Protein AF-A0A7S1BBB4-F1 (afdb_monomer_lite)

Foldseek 3Di:
DVVVVLVCVLDPVVCQADPPDDCRPCVVVVVVVVVVVVVVVVVLVVVLVVLLCVVVVVDPDPVPDDDPDPPPPPDDDDDQDLVNVLCVVLCCQLPVQLVVLVVVQVVCCVVVNHDDCVVCVVVVLVSSLVSLDQDDSVVLVVCVVVVNSVVSNVVSVSSVVSNVVSVVSSVVVSVVVCVVSVND

Secondary structure (DSSP, 8-state):
-HHHHHHHHHSTTHHHH--SSS--TTHHHHHHHHHHHHHHHHHHHHHHHHHHHHHTT-S---TT---PPPP-----STT--HHHHHHHHHHIIIIIHHHHHHHHHHHHHHTTSS--TTT-HHHHHHHHHHHHSPPPTHHHHHHHHTT-HHHHHHHHHHHHHHHHHHHHHHHHHHHHHHHHHT--

pLDDT: mean 70.23, std 11.83, range [40.19, 92.31]

Organism: NCBI:txid216773

Structure (mmCIF, N/CA/C/O backbone):
data_AF-A0A7S1BBB4-F1
#
_entry.id   AF-A0A7S1BBB4-F1
#
loop_
_atom_site.group_PDB
_atom_site.id
_atom_site.type_symbol
_atom_site.label_atom_id
_atom_site.label_alt_id
_atom_site.label_comp_id
_atom_site.label_asym_id
_atom_site.label_entity_id
_atom_site.label_seq_id
_atom_site.pdbx_PDB_ins_code
_atom_site.Cartn_x
_atom_site.Cartn_y
_atom_site.Cartn_z
_atom_site.occupancy
_atom_site.B_iso_or_equiv
_atom_site.auth_seq_id
_atom_site.auth_comp_id
_atom_site.auth_asym_id
_atom_site.auth_atom_id
_atom_site.pdbx_PDB_model_num
ATOM 1 N N . GLY A 1 1 ? -2.771 -9.947 -3.205 1.00 45.75 1 GLY A N 1
ATOM 2 C CA . GLY A 1 1 ? -2.795 -9.120 -4.429 1.00 45.75 1 GLY A CA 1
ATOM 3 C C . GLY A 1 1 ? -1.490 -9.220 -5.194 1.00 45.75 1 GLY A C 1
ATOM 4 O O . GLY A 1 1 ? -1.462 -9.815 -6.258 1.00 45.75 1 GLY A O 1
ATOM 5 N N . THR A 1 2 ? -0.404 -8.698 -4.625 1.00 47.88 2 THR A N 1
ATOM 6 C CA . THR A 1 2 ? 0.922 -8.590 -5.254 1.00 47.88 2 THR A CA 1
ATOM 7 C C . THR A 1 2 ? 1.510 -9.907 -5.742 1.00 47.88 2 THR A C 1
ATOM 9 O O . THR A 1 2 ? 1.848 -10.026 -6.911 1.00 47.88 2 THR A O 1
ATOM 12 N N . ALA A 1 3 ? 1.584 -10.908 -4.858 1.00 52.12 3 ALA A N 1
ATOM 13 C CA . ALA A 1 3 ? 2.152 -12.216 -5.176 1.00 52.12 3 ALA A CA 1
ATOM 14 C C . ALA A 1 3 ? 1.344 -12.936 -6.264 1.00 52.12 3 ALA A C 1
ATOM 16 O O . ALA A 1 3 ? 1.920 -13.463 -7.204 1.00 52.12 3 ALA A O 1
ATOM 17 N N . ALA A 1 4 ? 0.010 -12.873 -6.197 1.00 60.38 4 ALA A N 1
ATOM 18 C CA . ALA A 1 4 ? -0.858 -13.421 -7.237 1.00 60.38 4 ALA A CA 1
ATOM 19 C C . ALA A 1 4 ? -0.656 -12.711 -8.588 1.00 60.38 4 ALA A C 1
ATOM 21 O O . ALA A 1 4 ? -0.564 -13.373 -9.613 1.00 60.38 4 ALA A O 1
ATOM 22 N N . GLY A 1 5 ? -0.514 -11.380 -8.592 1.00 62.88 5 GLY A N 1
ATOM 23 C CA . GLY A 1 5 ? -0.204 -10.620 -9.806 1.00 62.88 5 GLY A CA 1
ATOM 24 C C . GLY A 1 5 ? 1.154 -10.987 -10.409 1.00 62.88 5 GLY A C 1
ATOM 25 O O . GLY A 1 5 ? 1.249 -11.136 -11.621 1.00 62.88 5 GLY A O 1
ATOM 26 N N . LEU A 1 6 ? 2.168 -11.196 -9.562 1.00 65.81 6 LEU A N 1
ATOM 27 C CA . LEU A 1 6 ? 3.516 -11.627 -9.952 1.00 65.81 6 LEU A CA 1
ATOM 28 C C . LEU A 1 6 ? 3.534 -13.055 -10.514 1.00 65.81 6 LEU A C 1
ATOM 30 O O . LEU A 1 6 ? 4.201 -13.324 -11.506 1.00 65.81 6 LEU A O 1
ATOM 34 N N . VAL A 1 7 ? 2.764 -13.964 -9.916 1.00 71.06 7 VAL A N 1
ATOM 35 C CA . VAL A 1 7 ? 2.617 -15.343 -10.403 1.00 71.06 7 VAL A CA 1
ATOM 36 C C . VAL A 1 7 ? 1.881 -15.370 -11.744 1.00 71.06 7 VAL A C 1
ATOM 38 O O . VAL A 1 7 ? 2.302 -16.071 -12.660 1.00 71.06 7 VAL A O 1
ATOM 41 N N . VAL A 1 8 ? 0.819 -14.575 -11.904 1.00 70.31 8 VAL A N 1
ATOM 42 C CA . VAL A 1 8 ? 0.065 -14.484 -13.167 1.00 70.31 8 VAL A CA 1
ATOM 43 C C . VAL A 1 8 ? 0.888 -13.815 -14.273 1.00 70.31 8 VAL A C 1
ATOM 45 O O . VAL A 1 8 ? 0.783 -14.217 -15.429 1.00 70.31 8 VAL A O 1
ATOM 48 N N . SER A 1 9 ? 1.727 -12.827 -13.947 1.00 68.88 9 SER A N 1
ATOM 49 C CA . SER A 1 9 ? 2.582 -12.163 -14.938 1.00 68.88 9 SER A CA 1
ATOM 50 C C . SER A 1 9 ? 3.794 -13.000 -15.353 1.00 68.88 9 SER A C 1
ATOM 52 O O . SER A 1 9 ? 4.230 -12.882 -16.496 1.00 68.88 9 SER A O 1
ATOM 54 N N . ALA A 1 10 ? 4.315 -13.846 -14.459 1.00 75.56 10 ALA A N 1
ATOM 55 C CA . ALA A 1 10 ? 5.448 -14.735 -14.726 1.00 75.56 10 ALA A CA 1
ATOM 56 C C . ALA A 1 10 ? 5.058 -16.057 -15.416 1.00 75.56 10 ALA A C 1
ATOM 58 O O . ALA A 1 10 ? 5.932 -16.800 -15.857 1.00 75.56 10 ALA A O 1
ATOM 59 N N . THR A 1 11 ? 3.763 -16.370 -15.521 1.00 80.56 11 THR A N 1
ATOM 60 C CA . THR A 1 11 ? 3.260 -17.607 -16.139 1.00 80.56 11 THR A CA 1
ATOM 61 C C . THR A 1 11 ? 2.634 -17.344 -17.516 1.00 80.56 11 THR A C 1
ATOM 63 O O . THR A 1 11 ? 2.190 -16.228 -17.804 1.00 80.56 11 THR A O 1
ATOM 66 N N . PRO A 1 12 ? 2.521 -18.365 -18.393 1.00 79.19 12 PRO A N 1
ATOM 67 C CA . PRO A 1 12 ? 1.856 -18.231 -19.697 1.00 79.19 12 PRO A CA 1
ATOM 68 C C . PRO A 1 12 ? 0.374 -17.816 -19.603 1.00 79.19 12 PRO A C 1
ATOM 70 O O . PRO A 1 12 ? -0.212 -17.408 -20.607 1.00 79.19 12 PRO A O 1
ATOM 73 N N . LEU A 1 13 ? -0.210 -17.836 -18.396 1.00 76.12 13 LEU A N 1
ATOM 74 C CA . LEU A 1 13 ? -1.535 -17.298 -18.082 1.00 76.12 13 LEU A CA 1
ATOM 75 C C . LEU A 1 13 ? -1.674 -15.805 -18.410 1.00 76.12 13 LEU A C 1
ATOM 77 O O . LEU A 1 13 ? -2.792 -15.351 -18.643 1.00 76.12 13 LEU A O 1
ATOM 81 N N . ARG A 1 14 ? -0.571 -15.047 -18.516 1.00 77.19 14 ARG A N 1
ATOM 82 C CA . ARG A 1 14 ? -0.588 -13.644 -18.964 1.00 77.19 14 ARG A CA 1
ATOM 83 C C . ARG A 1 14 ? -1.400 -13.446 -20.250 1.00 77.19 14 ARG A C 1
ATOM 85 O O . ARG A 1 14 ? -2.148 -12.475 -20.329 1.00 77.19 14 ARG A O 1
ATOM 92 N N . LYS A 1 15 ? -1.318 -14.376 -21.213 1.00 74.06 15 LYS A N 1
ATOM 93 C CA . LYS A 1 15 ? -1.996 -14.273 -22.523 1.00 74.06 15 LYS A CA 1
ATOM 94 C C . LYS A 1 15 ? -3.527 -14.272 -22.430 1.00 74.06 15 LYS A C 1
ATOM 96 O O . LYS A 1 15 ? -4.191 -13.765 -23.327 1.00 74.06 15 LYS A O 1
ATOM 101 N N . LEU A 1 16 ? -4.091 -14.806 -21.345 1.00 75.69 16 LEU A N 1
ATOM 102 C CA . LEU A 1 16 ? -5.536 -14.789 -21.097 1.00 75.69 16 LEU A CA 1
ATOM 103 C C . LEU A 1 16 ? -6.043 -13.414 -20.635 1.00 75.69 16 LEU A C 1
ATOM 105 O O . LEU A 1 16 ? -7.207 -13.087 -20.860 1.00 75.69 16 LEU A O 1
ATOM 109 N N . PHE A 1 17 ? -5.178 -12.611 -20.007 1.00 70.38 17 PHE A N 1
ATOM 110 C CA . PHE A 1 17 ? -5.539 -11.332 -19.387 1.00 70.38 17 PHE A CA 1
ATOM 111 C C . PHE A 1 17 ? -4.990 -10.111 -20.132 1.00 70.38 17 PHE A C 1
ATOM 113 O O . PHE A 1 17 ? -5.585 -9.037 -20.070 1.00 70.38 17 PHE A O 1
ATOM 120 N N . VAL A 1 18 ? -3.862 -10.260 -20.828 1.00 68.50 18 VAL A N 1
ATOM 121 C CA . VAL A 1 18 ? -3.174 -9.200 -21.569 1.00 68.50 18 VAL A CA 1
ATOM 122 C C . VAL A 1 18 ? -2.767 -9.781 -22.919 1.00 68.50 18 VAL A C 1
ATOM 124 O O . VAL A 1 18 ? -1.935 -10.684 -22.975 1.00 68.50 18 VAL A O 1
ATOM 127 N N . SER A 1 19 ? -3.381 -9.292 -23.995 1.00 69.19 19 SER A N 1
ATOM 128 C CA . SER A 1 19 ? -3.074 -9.725 -25.360 1.00 69.19 19 SER A CA 1
ATOM 129 C C . SER A 1 19 ? -2.225 -8.664 -26.056 1.00 69.19 19 SER A C 1
ATOM 131 O O . SER A 1 19 ? -2.510 -7.475 -25.927 1.00 69.19 19 SER A O 1
ATOM 133 N N . ASP A 1 20 ? -1.203 -9.090 -26.799 1.00 71.06 20 ASP A N 1
ATOM 134 C CA . ASP A 1 20 ? -0.253 -8.196 -27.479 1.00 71.06 20 ASP A CA 1
ATOM 135 C C . ASP A 1 20 ? -0.798 -7.650 -28.824 1.00 71.06 20 ASP A C 1
ATOM 137 O O . ASP A 1 20 ? -0.078 -6.979 -29.556 1.00 71.06 20 ASP A O 1
ATOM 141 N N . GLY A 1 21 ? -2.074 -7.904 -29.161 1.00 70.81 21 GLY A N 1
ATOM 142 C CA . GLY A 1 21 ? -2.668 -7.424 -30.421 1.00 70.81 21 GLY A CA 1
ATOM 143 C C . GLY A 1 21 ? -4.167 -7.676 -30.648 1.00 70.81 21 GLY A C 1
ATOM 144 O O . GLY A 1 21 ? -4.633 -7.501 -31.768 1.00 70.81 21 GLY A O 1
ATOM 145 N N . GLY A 1 22 ? -4.940 -8.085 -29.633 1.00 76.38 22 GLY A N 1
ATOM 146 C CA . GLY A 1 22 ? -6.386 -8.338 -29.763 1.00 76.38 22 GLY A CA 1
ATOM 147 C C . GLY A 1 22 ? -7.153 -8.131 -28.454 1.00 76.38 22 GLY A C 1
ATOM 148 O O . GLY A 1 22 ? -6.548 -7.850 -27.423 1.00 76.38 22 GLY A O 1
ATOM 149 N N . THR A 1 23 ? -8.481 -8.277 -28.464 1.00 67.56 23 THR A N 1
ATOM 150 C CA . THR A 1 23 ? -9.308 -8.228 -27.246 1.00 67.56 23 THR A CA 1
ATOM 151 C C . THR A 1 23 ? -9.154 -9.537 -26.457 1.00 67.56 23 THR A C 1
ATOM 153 O O . THR A 1 23 ? -9.580 -10.590 -26.933 1.00 67.56 23 THR A O 1
ATOM 156 N N . PRO A 1 24 ? -8.523 -9.534 -25.264 1.00 79.44 24 PRO A N 1
ATOM 157 C CA . PRO A 1 24 ? -8.356 -10.759 -24.491 1.00 79.44 24 PRO A CA 1
ATOM 158 C C . PRO A 1 24 ? -9.722 -11.279 -24.009 1.00 79.44 24 PRO A C 1
ATOM 160 O O . PRO A 1 24 ? -10.558 -10.476 -23.582 1.00 79.44 24 PRO A O 1
ATOM 163 N N . PRO A 1 25 ? -9.952 -12.604 -24.006 1.00 78.25 25 PRO A N 1
ATOM 164 C CA . PRO A 1 25 ? -11.255 -13.193 -23.682 1.00 78.25 25 PRO A CA 1
ATOM 165 C C . PRO A 1 25 ? -11.700 -12.896 -22.242 1.00 78.25 25 PRO A C 1
ATOM 167 O O . PRO A 1 25 ? -12.888 -12.743 -2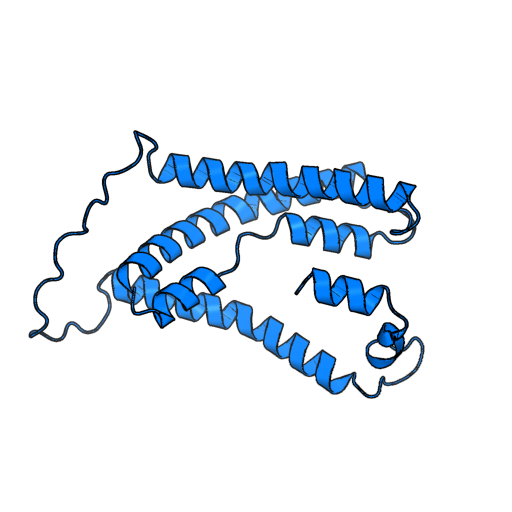1.981 1.00 78.25 25 PRO A O 1
ATOM 170 N N . LEU A 1 26 ? -10.752 -12.737 -21.309 1.00 78.25 26 LEU A N 1
ATOM 171 C CA . LEU A 1 26 ? -11.022 -12.338 -19.920 1.00 78.25 26 LEU A CA 1
ATOM 172 C C . LEU A 1 26 ? -10.773 -10.844 -19.660 1.00 78.25 26 LEU A C 1
ATOM 174 O O . LEU A 1 26 ? -10.791 -10.400 -18.509 1.00 78.25 26 LEU A O 1
ATOM 178 N N . GLY A 1 27 ? -10.575 -10.048 -20.714 1.00 73.00 27 GLY A N 1
ATOM 179 C CA . GLY A 1 27 ? -10.309 -8.615 -20.615 1.00 73.00 27 GLY A CA 1
ATOM 180 C C . GLY A 1 27 ? -11.398 -7.867 -19.858 1.00 73.00 27 GLY A C 1
ATOM 181 O O . GLY A 1 27 ? -11.088 -7.058 -18.991 1.00 73.00 27 GLY A O 1
ATOM 182 N N . VAL A 1 28 ? -12.668 -8.198 -20.111 1.00 79.06 28 VAL A N 1
ATOM 183 C CA . VAL A 1 28 ? -13.826 -7.587 -19.434 1.00 79.06 28 VAL A CA 1
ATOM 184 C C . VAL A 1 28 ? -13.809 -7.867 -17.931 1.00 79.06 28 VAL A C 1
ATOM 186 O O . VAL A 1 28 ? -14.072 -6.967 -17.132 1.00 79.06 28 VAL A O 1
ATOM 189 N N . LEU A 1 29 ? -13.441 -9.087 -17.529 1.00 71.56 29 LEU A N 1
ATOM 190 C CA . LEU A 1 29 ? -13.366 -9.473 -16.122 1.00 71.56 29 LEU A CA 1
ATOM 191 C C . LEU A 1 29 ? -12.230 -8.723 -15.417 1.00 71.56 29 LEU A C 1
ATOM 193 O O . LEU A 1 29 ? -12.438 -8.138 -14.358 1.00 71.56 29 LEU A O 1
ATOM 197 N N . ALA A 1 30 ? -11.053 -8.658 -16.047 1.00 67.81 30 ALA A N 1
ATOM 198 C CA . ALA A 1 30 ? -9.915 -7.895 -15.543 1.00 67.81 30 ALA A CA 1
ATOM 199 C C . ALA A 1 30 ? -10.231 -6.395 -15.444 1.00 67.81 30 ALA A C 1
ATOM 201 O O . ALA A 1 30 ? -9.886 -5.755 -14.451 1.00 67.81 30 ALA A O 1
ATOM 202 N N . HIS A 1 31 ? -10.924 -5.836 -16.439 1.00 69.62 31 HIS A N 1
ATOM 203 C CA . HIS A 1 31 ? -11.312 -4.428 -16.458 1.00 69.62 31 HIS A CA 1
ATOM 204 C C . HIS A 1 31 ? -12.345 -4.106 -15.374 1.00 69.62 31 HIS A C 1
ATOM 206 O O . HIS A 1 31 ? -12.230 -3.085 -14.697 1.00 69.62 31 HIS A O 1
ATOM 212 N N . SER A 1 32 ? -13.306 -5.005 -15.161 1.00 73.12 32 SER A N 1
ATOM 213 C CA . SER A 1 32 ? -14.312 -4.894 -14.102 1.00 73.12 32 SER A CA 1
ATOM 214 C C . SER A 1 32 ? -13.669 -4.993 -12.722 1.00 73.12 32 SER A C 1
ATOM 216 O O . SER A 1 32 ? -13.907 -4.133 -11.881 1.00 73.12 32 SER A O 1
ATOM 218 N N . LEU A 1 33 ? -12.767 -5.958 -12.510 1.00 67.00 33 LEU A N 1
ATOM 219 C CA . LEU A 1 33 ? -12.030 -6.112 -11.253 1.00 67.00 33 LEU A CA 1
ATOM 220 C C . LEU A 1 33 ? -11.144 -4.891 -10.961 1.00 67.00 33 LEU A C 1
ATOM 222 O O . LEU A 1 33 ? -11.031 -4.451 -9.819 1.00 67.00 33 LEU A O 1
ATOM 226 N N . ARG A 1 34 ? -10.538 -4.308 -12.001 1.00 69.56 34 ARG A N 1
ATOM 227 C CA . ARG A 1 34 ? -9.704 -3.105 -11.896 1.00 69.56 34 ARG A CA 1
ATOM 228 C C . ARG A 1 34 ? -10.532 -1.862 -11.584 1.00 69.56 34 ARG A C 1
ATOM 230 O O . ARG A 1 34 ? -10.112 -1.051 -10.763 1.00 69.56 34 ARG A O 1
ATOM 237 N N . ASN A 1 35 ? -11.702 -1.724 -12.202 1.00 66.88 35 ASN A N 1
ATOM 238 C CA . ASN A 1 35 ? -12.645 -0.649 -11.901 1.00 66.88 35 ASN A CA 1
ATOM 239 C C . ASN A 1 35 ? -13.209 -0.792 -10.481 1.00 66.88 35 ASN A C 1
ATOM 241 O O . ASN A 1 35 ? -13.250 0.191 -9.749 1.00 66.88 35 ASN A O 1
ATOM 245 N N . PHE A 1 36 ? -13.533 -2.013 -10.054 1.00 65.81 36 PHE A N 1
ATOM 246 C CA . PHE A 1 36 ? -13.978 -2.298 -8.693 1.00 65.81 36 PHE A CA 1
ATOM 247 C C . PHE A 1 36 ? -12.883 -1.994 -7.665 1.00 65.81 36 PHE A C 1
ATOM 249 O O . PHE A 1 36 ? -13.138 -1.321 -6.675 1.00 65.81 36 PHE A O 1
ATOM 256 N N . GLY A 1 37 ? -11.634 -2.388 -7.931 1.00 60.97 37 GLY A N 1
ATOM 257 C CA . GLY A 1 37 ? -10.490 -2.042 -7.082 1.00 60.97 37 GLY A CA 1
ATOM 258 C C . GLY A 1 37 ? -10.223 -0.533 -7.010 1.00 60.97 37 GLY A C 1
ATOM 259 O O . GLY A 1 37 ? -9.891 -0.017 -5.946 1.00 60.97 37 GLY A O 1
ATOM 260 N N . ARG A 1 38 ? -10.420 0.199 -8.117 1.00 69.31 38 ARG A N 1
ATOM 261 C CA . ARG A 1 38 ? -10.346 1.672 -8.139 1.00 69.31 38 ARG A CA 1
ATOM 262 C C . ARG A 1 38 ? -11.471 2.325 -7.340 1.00 69.31 38 ARG A C 1
ATOM 264 O O . ARG A 1 38 ? -11.217 3.336 -6.698 1.00 69.31 38 ARG A O 1
ATOM 271 N N . ALA A 1 39 ? -12.672 1.751 -7.363 1.00 56.72 39 ALA A N 1
ATOM 272 C CA . ALA A 1 39 ? -13.817 2.218 -6.586 1.00 56.72 39 ALA A CA 1
ATOM 273 C C . ALA A 1 39 ? -13.725 1.834 -5.098 1.00 56.72 39 ALA A C 1
ATOM 275 O O . ALA A 1 39 ? -14.221 2.566 -4.249 1.00 56.72 39 ALA A O 1
ATOM 276 N N . ALA A 1 40 ? -13.049 0.733 -4.765 1.00 58.84 40 ALA A N 1
ATOM 277 C CA . ALA A 1 40 ? -12.902 0.255 -3.393 1.00 58.84 40 ALA A CA 1
ATOM 278 C C . ALA A 1 40 ? -12.092 1.219 -2.511 1.00 58.84 40 ALA A C 1
ATOM 280 O O . ALA A 1 40 ? -12.439 1.407 -1.351 1.00 58.84 40 ALA A O 1
ATOM 281 N N . ASN A 1 41 ? -11.062 1.875 -3.055 1.00 62.78 41 ASN A N 1
ATOM 282 C CA . ASN A 1 41 ? -10.252 2.844 -2.307 1.00 62.78 41 ASN A CA 1
ATOM 283 C C . ASN A 1 41 ? -11.053 4.053 -1.771 1.00 62.78 41 ASN A C 1
ATOM 285 O O . ASN A 1 41 ? -10.983 4.312 -0.569 1.00 62.78 41 ASN A O 1
ATOM 289 N N . PRO A 1 42 ? -11.812 4.808 -2.593 1.00 63.03 42 PRO A N 1
ATOM 290 C CA . PRO A 1 42 ? -12.625 5.914 -2.089 1.00 63.03 42 PRO A CA 1
ATOM 291 C C . PRO A 1 42 ? -13.763 5.435 -1.178 1.00 63.03 42 PRO A C 1
ATOM 293 O O . PRO A 1 42 ? -14.075 6.120 -0.210 1.00 63.03 42 PRO A O 1
ATOM 296 N N . LEU A 1 43 ? -14.334 4.249 -1.423 1.00 56.09 43 LEU A N 1
ATOM 297 C CA . LEU A 1 43 ? -15.360 3.654 -0.557 1.00 56.09 43 LEU A CA 1
ATOM 298 C C . LEU A 1 43 ? -14.813 3.304 0.829 1.00 56.09 43 LEU A C 1
ATOM 300 O O . LEU A 1 43 ? -15.435 3.620 1.836 1.00 56.09 43 LEU A O 1
ATOM 304 N N . ALA A 1 44 ? -13.630 2.700 0.891 1.00 58.09 44 ALA A N 1
ATOM 305 C CA . ALA A 1 44 ? -12.992 2.353 2.151 1.00 58.09 44 ALA A CA 1
ATOM 306 C C . ALA A 1 44 ? -12.533 3.604 2.924 1.00 58.09 44 ALA A C 1
ATOM 308 O O . ALA A 1 44 ? -12.667 3.642 4.146 1.00 58.09 44 ALA A O 1
ATOM 309 N N . LEU A 1 45 ? -12.109 4.671 2.232 1.00 65.75 45 LEU A N 1
ATOM 310 C CA . LEU A 1 45 ? -11.898 5.990 2.845 1.00 65.75 45 LEU A CA 1
ATOM 311 C C . LEU A 1 45 ? -13.196 6.598 3.390 1.00 65.75 45 LEU A C 1
ATOM 313 O O . LEU A 1 45 ? -13.182 7.155 4.483 1.00 65.75 45 LEU A O 1
ATOM 317 N N . LEU A 1 46 ? -14.311 6.468 2.671 1.00 65.25 46 LEU A N 1
ATOM 318 C CA . LEU A 1 46 ? -15.632 6.912 3.126 1.00 65.25 46 LEU A CA 1
ATOM 319 C C . LEU A 1 46 ? -16.090 6.155 4.376 1.00 65.25 46 LEU A C 1
ATOM 321 O O . LEU A 1 46 ? -16.541 6.777 5.332 1.00 65.25 46 LEU A O 1
ATOM 325 N N . VAL A 1 47 ? -15.924 4.831 4.402 1.00 64.75 47 VAL A N 1
ATOM 326 C CA . VAL A 1 47 ? -16.241 3.992 5.570 1.00 64.75 47 VAL A CA 1
ATOM 327 C C . VAL A 1 47 ? -15.354 4.356 6.759 1.00 64.75 47 VAL A C 1
ATOM 329 O O . VAL A 1 47 ? -15.850 4.484 7.877 1.00 64.75 47 VAL A O 1
ATOM 332 N N . LEU A 1 48 ? -14.060 4.594 6.531 1.00 60.97 48 LEU A N 1
ATOM 333 C CA . LEU A 1 48 ? -13.139 5.068 7.566 1.00 60.97 48 LEU A CA 1
ATOM 334 C C . LEU A 1 48 ? -13.541 6.441 8.109 1.00 60.97 48 LEU A C 1
ATOM 336 O O . LEU A 1 48 ? -13.606 6.611 9.323 1.00 60.97 48 LEU A O 1
ATOM 340 N N . MET A 1 49 ? -13.855 7.398 7.233 1.00 63.97 49 MET A N 1
ATOM 341 C CA . MET A 1 49 ? -14.314 8.735 7.626 1.00 63.97 49 MET A CA 1
ATOM 342 C C . MET A 1 49 ? -15.645 8.682 8.377 1.00 63.97 49 MET A C 1
ATOM 344 O O . MET A 1 49 ? -15.796 9.354 9.392 1.00 63.97 49 MET A O 1
ATOM 348 N N . SER A 1 50 ? -16.582 7.838 7.941 1.00 60.94 50 SER A N 1
ATOM 349 C CA . SER A 1 50 ? -17.850 7.612 8.640 1.00 60.94 50 SER A CA 1
ATOM 350 C C . SER A 1 50 ? -17.638 6.990 10.020 1.00 60.94 50 SER A C 1
ATOM 352 O O . SER A 1 50 ? -18.304 7.380 10.974 1.00 60.94 50 SER A O 1
ATOM 354 N N . SER A 1 51 ? -16.707 6.041 10.144 1.00 56.38 51 SER A N 1
ATOM 355 C CA . SER A 1 51 ? -16.394 5.387 11.422 1.00 56.38 51 SER A CA 1
ATOM 356 C C . SER A 1 51 ? -15.715 6.357 12.395 1.00 56.38 51 SER A C 1
ATOM 358 O O . SER A 1 51 ? -16.038 6.373 13.578 1.00 56.38 51 SER A O 1
ATOM 360 N N . LEU A 1 52 ? -14.830 7.221 11.885 1.00 57.41 52 LEU A N 1
ATOM 361 C CA . LEU A 1 52 ? -14.212 8.310 12.646 1.00 57.41 52 LEU A CA 1
ATOM 362 C C . LEU A 1 52 ? -15.238 9.359 13.096 1.00 57.41 52 LEU A C 1
ATOM 364 O O . LEU A 1 52 ? -15.182 9.813 14.234 1.00 57.41 52 LEU A O 1
ATOM 368 N N . ALA A 1 53 ? -16.182 9.733 12.228 1.00 58.22 53 ALA A N 1
ATOM 369 C CA . ALA A 1 53 ? -17.238 10.689 12.559 1.00 58.22 53 ALA A CA 1
ATOM 370 C C . ALA A 1 53 ? -18.206 10.144 13.626 1.00 58.22 53 ALA A C 1
ATOM 372 O O . ALA A 1 53 ? -18.614 10.883 14.525 1.00 58.22 53 ALA A O 1
ATOM 373 N N . ALA A 1 54 ? -18.533 8.848 13.562 1.00 57.03 54 ALA A N 1
ATOM 374 C CA . ALA A 1 54 ? -19.357 8.179 14.565 1.00 57.03 54 ALA A CA 1
ATOM 375 C C . ALA A 1 54 ? -18.669 8.148 15.942 1.00 57.03 54 ALA A C 1
ATOM 377 O O . ALA A 1 54 ? -19.276 8.528 16.942 1.00 57.03 54 ALA A O 1
ATOM 378 N N . GLY A 1 55 ? -17.385 7.784 15.988 1.00 50.66 55 GLY A N 1
ATOM 379 C CA . GLY A 1 55 ? -16.608 7.733 17.229 1.00 50.66 55 GLY A CA 1
ATOM 380 C C . GLY A 1 55 ? -16.229 9.100 17.822 1.00 50.66 55 GLY A C 1
ATOM 381 O O . GLY A 1 55 ? -16.087 9.249 19.034 1.00 50.66 55 GLY A O 1
ATOM 382 N N . ALA A 1 56 ? -16.179 10.154 16.998 1.00 53.28 56 ALA A N 1
ATOM 383 C CA . ALA A 1 56 ? -16.047 11.544 17.452 1.00 53.28 56 ALA A CA 1
ATOM 384 C C . ALA A 1 56 ? -17.339 12.123 18.075 1.00 53.28 56 ALA A C 1
ATOM 386 O O . ALA A 1 56 ? -17.357 13.284 18.485 1.00 53.28 56 ALA A O 1
ATOM 387 N N . GLY A 1 57 ? -18.422 11.338 18.153 1.00 53.75 57 GLY A N 1
ATOM 388 C CA . GLY A 1 57 ? -19.673 11.737 18.798 1.00 53.75 57 GLY A CA 1
ATOM 389 C C . GLY A 1 57 ? -20.572 12.651 17.960 1.00 53.75 57 GLY A C 1
ATOM 390 O O . GLY A 1 57 ? -21.423 13.329 18.531 1.00 53.75 57 GLY A O 1
ATOM 391 N N . MET A 1 58 ? -20.407 12.682 16.630 1.00 51.91 58 MET A N 1
ATOM 392 C CA . MET A 1 58 ? -21.244 13.482 15.715 1.00 51.91 58 MET A CA 1
ATOM 393 C C . MET A 1 58 ? -22.497 12.744 15.197 1.00 51.91 58 MET A C 1
ATOM 395 O O . MET A 1 58 ? -23.233 13.292 14.379 1.00 51.91 58 MET A O 1
ATOM 399 N N . GLY A 1 59 ? -22.757 11.511 15.646 1.00 55.28 59 GLY A N 1
ATOM 400 C CA . GLY A 1 59 ? -23.978 10.769 15.308 1.00 55.28 59 GLY A CA 1
ATOM 401 C C . GLY A 1 59 ? -25.195 11.197 16.146 1.00 55.28 59 GLY A C 1
ATOM 402 O O . GLY A 1 59 ? -25.012 11.735 17.242 1.00 55.28 59 GLY A O 1
ATOM 403 N N . PRO A 1 60 ? -26.438 10.950 15.680 1.00 50.06 60 PRO A N 1
ATOM 404 C CA . PRO A 1 60 ? -27.640 11.162 16.482 1.00 50.06 60 PRO A CA 1
ATOM 405 C C . PRO A 1 60 ? -27.535 10.337 17.769 1.00 50.06 60 PRO A C 1
ATOM 407 O O . PRO A 1 60 ? -27.589 9.111 17.732 1.00 50.06 60 PRO A O 1
ATOM 410 N N . ARG A 1 61 ? -27.320 11.007 18.905 1.00 48.97 61 ARG A N 1
ATOM 411 C CA . ARG A 1 61 ? -27.326 10.358 20.216 1.00 48.97 61 ARG A CA 1
ATOM 412 C C . ARG A 1 61 ? -28.748 9.922 20.517 1.00 48.97 61 ARG A C 1
ATOM 414 O O . ARG A 1 61 ? -29.602 10.768 20.774 1.00 48.97 61 ARG A O 1
ATOM 421 N N . ASP A 1 62 ? -28.981 8.620 20.515 1.00 54.88 62 ASP A N 1
ATOM 422 C CA . ASP A 1 62 ? -30.174 8.063 21.130 1.00 54.88 62 ASP A CA 1
ATOM 423 C C . ASP A 1 62 ? -30.052 8.285 22.654 1.00 54.88 62 ASP A C 1
ATOM 425 O O . ASP A 1 62 ? -29.077 7.833 23.262 1.00 54.88 62 ASP A O 1
ATOM 429 N N . PRO A 1 63 ? -30.975 9.005 23.316 1.00 58.44 63 PRO A N 1
ATOM 430 C CA . PRO A 1 63 ? -30.823 9.411 24.718 1.00 58.44 63 PRO A CA 1
ATOM 431 C C . PRO A 1 63 ? -30.879 8.257 25.742 1.00 58.44 63 PRO A C 1
ATOM 433 O O . PRO A 1 63 ? -30.920 8.510 26.945 1.00 58.44 63 PRO A O 1
ATOM 436 N N . LYS A 1 64 ? -30.892 6.995 25.295 1.00 53.59 64 LYS A N 1
ATOM 437 C CA . LYS A 1 64 ? -30.987 5.792 26.138 1.00 53.59 64 LYS A CA 1
ATOM 438 C C . LYS A 1 64 ? -29.736 4.915 26.165 1.00 53.59 64 LYS A C 1
ATOM 440 O O . LYS A 1 64 ? -29.753 3.902 26.862 1.00 53.59 64 LYS A O 1
ATOM 445 N N . GLU A 1 65 ? -28.670 5.259 25.447 1.00 50.41 65 GLU A N 1
ATOM 446 C CA . GLU A 1 65 ? -27.471 4.418 25.446 1.00 50.41 65 GLU A CA 1
ATOM 447 C C . GLU A 1 65 ? -26.678 4.577 26.760 1.00 50.41 65 GLU A C 1
ATOM 449 O O . GLU A 1 65 ? -26.336 5.704 27.135 1.00 50.41 65 GLU A O 1
ATOM 454 N N . PRO A 1 66 ? -26.396 3.479 27.493 1.00 54.16 66 PRO A N 1
ATOM 455 C CA . PRO A 1 66 ? -25.556 3.522 28.680 1.00 54.16 66 PRO A CA 1
ATOM 456 C C . PRO A 1 66 ? -24.188 4.076 28.304 1.00 54.16 66 PRO A C 1
ATOM 458 O O . PRO A 1 66 ? -23.597 3.664 27.306 1.00 54.16 66 PRO A O 1
ATOM 461 N N . THR A 1 67 ? -23.693 5.003 29.117 1.00 56.22 67 THR A N 1
ATOM 462 C CA . THR A 1 67 ? -22.377 5.622 28.983 1.00 56.22 67 THR A CA 1
ATOM 463 C C . THR A 1 67 ? -21.330 4.552 28.651 1.00 56.22 67 THR A C 1
ATOM 465 O O . THR A 1 67 ? -21.214 3.585 29.414 1.00 56.22 67 THR A O 1
ATOM 468 N N . PRO A 1 68 ? -20.577 4.679 27.540 1.00 59.56 68 PRO A N 1
ATOM 469 C CA . PRO A 1 68 ? -19.537 3.715 27.235 1.00 59.56 68 PRO A CA 1
ATOM 470 C C . PRO A 1 68 ? -18.558 3.674 28.415 1.00 59.56 68 PRO A C 1
ATOM 472 O O . PRO A 1 68 ? -18.235 4.733 28.969 1.00 59.56 68 PRO A O 1
ATOM 475 N N . PRO A 1 69 ? -18.105 2.481 28.840 1.00 55.56 69 PRO A N 1
ATOM 476 C CA . PRO A 1 69 ? -17.084 2.390 29.868 1.00 55.56 69 PRO A CA 1
ATOM 477 C C . PRO A 1 69 ? -15.860 3.206 29.426 1.00 55.56 69 PRO A C 1
ATOM 479 O O . PRO A 1 69 ? -15.568 3.258 28.226 1.00 55.56 69 PRO A O 1
ATOM 482 N N . PRO A 1 70 ? -15.152 3.858 30.368 1.00 52.50 70 PRO A N 1
ATOM 483 C CA . PRO A 1 70 ? -13.955 4.618 30.041 1.00 52.50 70 PRO A CA 1
ATOM 484 C C . PRO A 1 70 ? -12.990 3.732 29.241 1.00 52.50 70 PRO A C 1
ATOM 486 O O . PRO A 1 70 ? -12.960 2.516 29.480 1.00 52.50 70 PRO A O 1
ATOM 489 N N . PRO A 1 71 ? -12.225 4.309 28.294 1.00 51.81 71 PRO A N 1
ATOM 490 C CA . PRO A 1 71 ? -11.276 3.555 27.489 1.00 51.81 71 PRO A CA 1
ATOM 491 C C . PRO A 1 71 ? -10.426 2.702 28.423 1.00 51.81 71 PRO A C 1
ATOM 493 O O . PRO A 1 71 ? -9.758 3.234 29.310 1.00 51.81 71 PRO A O 1
ATOM 496 N N . ARG A 1 72 ? -10.506 1.374 28.280 1.00 47.97 72 ARG A N 1
ATOM 497 C CA . ARG A 1 72 ? -9.600 0.481 28.995 1.00 47.97 72 ARG A CA 1
ATOM 498 C C . ARG A 1 72 ? -8.213 0.763 28.448 1.00 47.97 72 ARG A C 1
ATOM 500 O O . ARG A 1 72 ? -7.858 0.329 27.355 1.00 47.97 72 ARG A O 1
ATOM 507 N N . GLU A 1 73 ? -7.481 1.556 29.213 1.00 42.59 73 GLU A N 1
ATOM 508 C CA . GLU A 1 73 ? -6.049 1.750 29.123 1.00 42.59 73 GLU A CA 1
ATOM 509 C C . GLU A 1 73 ? -5.416 0.364 29.293 1.00 42.59 73 GLU A C 1
ATOM 511 O O . GLU A 1 73 ? -5.195 -0.121 30.400 1.00 42.59 73 GLU A O 1
ATOM 516 N N . ASN A 1 74 ? -5.255 -0.350 28.177 1.00 43.16 74 ASN A N 1
ATOM 517 C CA . ASN A 1 74 ? -4.556 -1.625 28.145 1.00 43.16 74 ASN A CA 1
ATOM 518 C C . ASN A 1 74 ? -3.069 -1.327 28.336 1.00 43.16 74 ASN A C 1
ATOM 520 O O . ASN A 1 74 ? -2.297 -1.149 27.391 1.00 43.16 74 ASN A O 1
ATOM 524 N N . THR A 1 75 ? -2.709 -1.222 29.606 1.00 46.78 75 THR A N 1
ATOM 525 C CA . THR A 1 75 ? -1.359 -1.235 30.135 1.00 46.78 75 THR A CA 1
ATOM 526 C C . THR A 1 75 ? -0.794 -2.631 29.931 1.00 46.78 75 THR A C 1
ATOM 528 O O . THR A 1 75 ? -1.103 -3.522 30.704 1.00 46.78 75 THR A O 1
ATOM 531 N N . GLU A 1 76 ? 0.016 -2.827 28.892 1.00 41.84 76 GLU 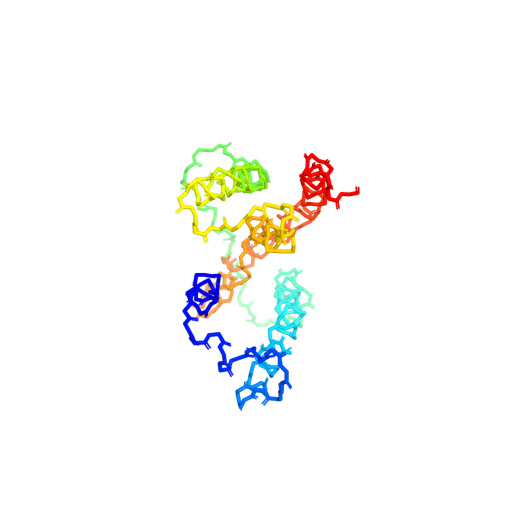A N 1
ATOM 532 C CA . GLU A 1 76 ? 1.088 -3.830 28.886 1.00 41.84 76 GLU A CA 1
ATOM 533 C C . GLU A 1 76 ? 2.071 -3.515 27.744 1.00 41.84 76 GLU A C 1
ATOM 535 O O . GLU A 1 76 ? 1.763 -3.622 26.555 1.00 41.84 76 GLU A O 1
ATOM 540 N N . GLY A 1 77 ? 3.255 -3.024 28.125 1.00 40.19 77 GLY A N 1
ATOM 541 C CA . GLY A 1 77 ? 4.365 -2.669 27.237 1.00 40.19 77 GLY A CA 1
ATOM 542 C C . GLY A 1 77 ? 4.840 -1.225 27.419 1.00 40.19 77 GLY A C 1
ATOM 543 O O . GLY A 1 77 ? 4.359 -0.318 26.738 1.00 40.19 77 GLY A O 1
ATOM 544 N N . GLU A 1 78 ? 5.790 -1.037 28.336 1.00 42.47 78 GLU A N 1
ATOM 545 C CA . GLU A 1 78 ? 6.578 0.171 28.621 1.00 42.47 78 GLU A CA 1
ATOM 546 C C . GLU A 1 78 ? 6.582 1.282 27.542 1.00 42.47 78 GLU A C 1
ATOM 548 O O . GLU A 1 78 ? 7.064 1.129 26.418 1.00 42.47 78 GLU A O 1
ATOM 553 N N . GLY A 1 79 ? 6.104 2.466 27.937 1.00 45.84 79 GLY A N 1
ATOM 554 C CA . GLY A 1 79 ? 6.798 3.746 27.732 1.00 45.84 79 GLY A CA 1
ATOM 555 C C . GLY A 1 79 ? 6.886 4.369 26.333 1.00 45.84 79 GLY A C 1
ATOM 556 O O . GLY A 1 79 ? 7.415 5.475 26.204 1.00 45.84 79 GLY A O 1
ATOM 557 N N . ALA A 1 80 ? 6.394 3.742 25.266 1.00 53.97 80 ALA A N 1
ATOM 558 C CA . ALA A 1 80 ? 6.364 4.396 23.956 1.00 53.97 80 ALA A CA 1
ATOM 559 C C . ALA A 1 80 ? 5.032 5.126 23.751 1.00 53.97 80 ALA A C 1
ATOM 561 O O . ALA A 1 80 ? 4.005 4.479 23.548 1.00 53.97 80 ALA A O 1
ATOM 562 N N . SER A 1 81 ? 5.068 6.466 23.760 1.00 76.31 81 SER A N 1
ATOM 563 C CA . SER A 1 81 ? 3.911 7.301 23.420 1.00 76.31 81 SER A CA 1
ATOM 564 C C . SER A 1 81 ? 3.270 6.821 22.105 1.00 76.31 81 SER A C 1
ATOM 566 O O . SER A 1 81 ? 3.988 6.377 21.199 1.00 76.31 81 SER A O 1
ATOM 568 N N . PRO A 1 82 ? 1.936 6.895 21.959 1.00 69.44 82 PRO A N 1
ATOM 569 C CA . PRO A 1 82 ? 1.240 6.434 20.751 1.00 69.44 82 PRO A CA 1
ATOM 570 C C . PRO A 1 82 ? 1.819 7.073 19.478 1.00 69.44 82 PRO A C 1
ATOM 572 O O . PRO A 1 82 ? 1.970 6.407 18.454 1.00 69.44 82 PRO A O 1
ATOM 575 N N . LEU A 1 83 ? 2.277 8.324 19.584 1.00 69.38 83 LEU A N 1
ATOM 576 C CA . LEU A 1 83 ? 3.016 9.038 18.543 1.00 69.38 83 LEU A CA 1
ATOM 577 C C . LEU A 1 83 ? 4.375 8.406 18.208 1.00 69.38 83 LEU A C 1
ATOM 579 O O . LEU A 1 83 ? 4.727 8.307 17.037 1.00 69.38 83 LEU A O 1
ATOM 583 N N . ARG A 1 84 ? 5.143 7.948 19.204 1.00 75.06 84 ARG A N 1
ATOM 584 C CA . ARG A 1 84 ? 6.432 7.273 18.988 1.00 75.06 84 ARG A CA 1
ATOM 585 C C . ARG A 1 84 ? 6.246 5.912 18.327 1.00 75.06 84 ARG A C 1
ATOM 587 O O . ARG A 1 84 ? 7.025 5.567 17.444 1.00 75.06 84 ARG A O 1
ATOM 594 N N . ARG A 1 85 ? 5.208 5.158 18.707 1.00 75.06 85 ARG A N 1
ATOM 595 C CA . ARG A 1 85 ? 4.848 3.895 18.037 1.00 75.06 85 ARG A CA 1
ATOM 596 C C . ARG A 1 85 ? 4.448 4.152 16.583 1.00 75.06 85 ARG A C 1
ATOM 598 O O . ARG A 1 85 ? 4.973 3.497 15.688 1.00 75.06 85 ARG A O 1
ATOM 605 N N . LEU A 1 86 ? 3.606 5.158 16.342 1.00 71.19 86 LEU A N 1
ATOM 606 C CA . LEU A 1 86 ? 3.201 5.585 15.001 1.00 71.19 86 LEU A CA 1
ATOM 607 C C . LEU A 1 86 ? 4.393 6.016 14.144 1.00 71.19 86 LEU A C 1
ATOM 609 O O . LEU A 1 86 ? 4.530 5.550 13.014 1.00 71.19 86 LEU A O 1
ATOM 613 N N . ALA A 1 87 ? 5.271 6.859 14.685 1.00 72.94 87 ALA A N 1
ATOM 614 C CA . ALA A 1 87 ? 6.469 7.326 14.002 1.00 72.94 87 ALA A CA 1
ATOM 615 C C . ALA A 1 87 ? 7.436 6.173 13.713 1.00 72.94 87 ALA A C 1
ATOM 617 O O . ALA A 1 87 ? 7.945 6.077 12.604 1.00 72.94 87 ALA A O 1
ATOM 618 N N . CYS A 1 88 ? 7.642 5.262 14.667 1.00 77.88 88 CYS A N 1
ATOM 619 C CA . CYS A 1 88 ? 8.517 4.104 14.497 1.00 77.88 88 CYS A CA 1
ATOM 620 C C . CYS A 1 88 ? 7.991 3.153 13.416 1.00 77.88 88 CYS A C 1
ATOM 622 O O . CYS A 1 88 ? 8.725 2.815 12.493 1.00 77.88 88 CYS A O 1
ATOM 624 N N . VAL A 1 89 ? 6.709 2.779 13.468 1.00 75.31 89 VAL A N 1
ATOM 625 C CA . VAL A 1 89 ? 6.091 1.904 12.457 1.00 75.31 89 VAL A CA 1
ATOM 626 C C . VAL A 1 89 ? 6.084 2.581 11.087 1.00 75.31 89 VAL A C 1
ATOM 628 O O . VAL A 1 89 ? 6.437 1.952 10.089 1.00 75.31 89 VAL A O 1
ATOM 631 N N . SER A 1 90 ? 5.747 3.872 11.032 1.00 70.56 90 SER A N 1
ATOM 632 C CA . SER A 1 90 ? 5.727 4.632 9.779 1.00 70.56 90 SER A CA 1
ATOM 633 C C . SER A 1 90 ? 7.132 4.796 9.199 1.00 70.56 90 SER A C 1
ATOM 635 O O . SER A 1 90 ? 7.301 4.616 7.998 1.00 70.56 90 SER A O 1
ATOM 637 N N . ALA A 1 91 ? 8.153 5.058 10.017 1.00 74.50 91 ALA A N 1
ATOM 638 C CA . ALA A 1 91 ? 9.543 5.178 9.575 1.00 74.50 91 ALA A CA 1
ATOM 639 C C . ALA A 1 91 ? 10.130 3.826 9.154 1.00 74.50 91 ALA A C 1
ATOM 641 O O . ALA A 1 91 ? 10.695 3.711 8.068 1.00 74.50 91 ALA A O 1
ATOM 642 N N . ALA A 1 92 ? 9.942 2.778 9.961 1.00 77.44 92 ALA A N 1
ATOM 643 C CA . ALA A 1 92 ? 10.368 1.426 9.618 1.00 77.44 92 ALA A CA 1
ATOM 644 C C . ALA A 1 92 ? 9.745 0.985 8.290 1.00 77.44 92 ALA A C 1
ATOM 646 O O . ALA A 1 92 ? 10.417 0.413 7.439 1.00 77.44 92 ALA A O 1
ATOM 647 N N . ARG A 1 93 ? 8.476 1.315 8.051 1.00 73.62 93 ARG A N 1
ATOM 648 C CA . ARG A 1 93 ? 7.803 0.935 6.812 1.00 73.62 93 ARG A CA 1
ATOM 649 C C . ARG A 1 93 ? 8.171 1.824 5.627 1.00 73.62 93 ARG A C 1
ATOM 651 O O . ARG A 1 93 ? 8.396 1.295 4.548 1.00 73.62 93 ARG A O 1
ATOM 658 N N . SER A 1 94 ? 8.286 3.134 5.819 1.00 73.38 94 SER A N 1
ATOM 659 C CA . SER A 1 94 ? 8.605 4.071 4.730 1.00 73.38 94 SER A CA 1
ATOM 660 C C . SER A 1 94 ? 10.075 3.999 4.310 1.00 73.38 94 SER A C 1
ATOM 662 O O . SER A 1 94 ? 10.392 4.320 3.172 1.00 73.38 94 SER A O 1
ATOM 664 N N . CYS A 1 95 ? 10.966 3.534 5.193 1.00 79.25 95 CYS A N 1
ATOM 665 C CA . CYS A 1 95 ? 12.393 3.409 4.901 1.00 79.25 95 CYS A CA 1
ATOM 666 C C . CYS A 1 95 ? 12.825 1.950 4.714 1.00 79.25 95 CYS A C 1
ATOM 668 O O . CYS A 1 95 ? 13.392 1.611 3.678 1.00 79.25 95 CYS A O 1
ATOM 670 N N . ALA A 1 96 ? 12.555 1.060 5.675 1.00 81.81 96 ALA A N 1
ATOM 671 C CA . ALA A 1 96 ? 13.088 -0.302 5.612 1.00 81.81 96 ALA A CA 1
ATOM 672 C C . ALA A 1 96 ? 12.407 -1.135 4.519 1.00 81.81 96 ALA A C 1
ATOM 674 O O . ALA A 1 96 ? 13.099 -1.828 3.783 1.00 81.81 96 ALA A O 1
ATOM 675 N N . SER A 1 97 ? 11.082 -1.035 4.353 1.00 82.81 97 SER A N 1
ATOM 676 C CA . SER A 1 97 ? 10.355 -1.791 3.315 1.00 82.81 97 SER A CA 1
ATOM 677 C C . SER A 1 97 ? 10.853 -1.502 1.887 1.00 82.81 97 SER A C 1
ATOM 679 O O . SER A 1 97 ? 11.217 -2.457 1.194 1.00 82.81 97 SER A O 1
ATOM 681 N N . PRO A 1 98 ? 10.957 -0.236 1.426 1.00 80.81 98 PRO A N 1
ATOM 682 C CA . PRO A 1 98 ? 11.493 0.040 0.096 1.00 80.81 98 PRO A CA 1
ATOM 683 C C . PRO A 1 98 ? 12.976 -0.303 -0.038 1.00 80.81 98 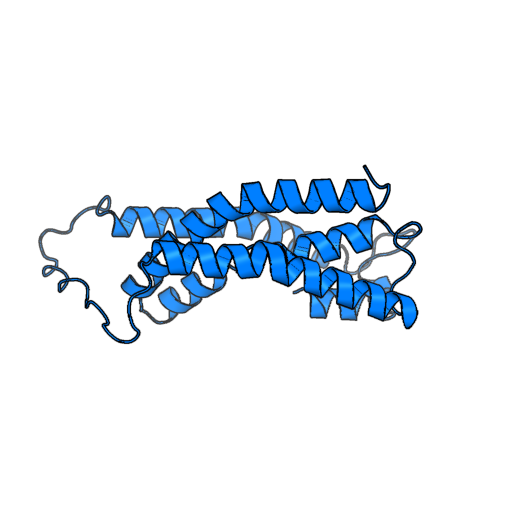PRO A C 1
ATOM 685 O O . PRO A 1 98 ? 13.379 -0.790 -1.091 1.00 80.81 98 PRO A O 1
ATOM 688 N N . LEU A 1 99 ? 13.790 -0.140 1.011 1.00 83.81 99 LEU A N 1
ATOM 689 C CA . LEU A 1 99 ? 15.194 -0.572 0.975 1.00 83.81 99 LEU A CA 1
ATOM 690 C C . LEU A 1 99 ? 15.324 -2.092 0.811 1.00 83.81 99 LEU A C 1
ATOM 692 O O . LEU A 1 99 ? 16.101 -2.557 -0.025 1.00 83.81 99 LEU A O 1
ATOM 696 N N . ILE A 1 100 ? 14.529 -2.862 1.557 1.00 87.81 100 ILE A N 1
ATOM 697 C CA . ILE A 1 100 ? 14.459 -4.320 1.425 1.00 87.81 100 ILE A CA 1
ATOM 698 C C . ILE A 1 100 ? 13.992 -4.687 0.015 1.00 87.81 100 ILE A C 1
ATOM 700 O O . ILE A 1 100 ? 14.619 -5.528 -0.626 1.00 87.81 100 ILE A O 1
ATOM 704 N N . MET A 1 101 ? 12.954 -4.026 -0.510 1.00 88.88 101 MET A N 1
ATOM 705 C CA . MET A 1 101 ? 12.461 -4.274 -1.867 1.00 88.88 101 MET A CA 1
ATOM 706 C C . MET A 1 101 ? 13.528 -3.988 -2.929 1.00 88.88 101 MET A C 1
ATOM 708 O O . MET A 1 101 ? 13.711 -4.803 -3.825 1.00 88.88 101 MET A O 1
ATOM 712 N N . ILE A 1 102 ? 14.281 -2.888 -2.824 1.00 88.00 102 ILE A N 1
ATOM 713 C CA . ILE A 1 102 ? 15.408 -2.603 -3.728 1.00 88.00 102 ILE A CA 1
ATOM 714 C C . ILE A 1 102 ? 16.432 -3.744 -3.676 1.00 88.00 102 ILE A C 1
ATOM 716 O O . ILE A 1 102 ? 16.898 -4.200 -4.723 1.00 88.00 102 ILE A O 1
ATOM 720 N N . GLY A 1 103 ? 16.765 -4.225 -2.475 1.00 90.94 103 GLY A N 1
ATOM 721 C CA . GLY A 1 103 ? 17.662 -5.365 -2.284 1.00 90.94 103 GLY A CA 1
ATOM 722 C C . GLY A 1 103 ? 17.148 -6.633 -2.970 1.00 90.94 103 GLY A C 1
ATOM 723 O O . GLY A 1 103 ? 17.883 -7.262 -3.731 1.00 90.94 103 GLY A O 1
ATOM 724 N N . VAL A 1 104 ? 15.870 -6.964 -2.767 1.00 90.81 104 VAL A N 1
ATOM 725 C CA . VAL A 1 104 ? 15.204 -8.118 -3.388 1.00 90.81 104 VAL A CA 1
ATOM 726 C C . VAL A 1 104 ? 15.165 -7.985 -4.910 1.00 90.81 104 VAL A C 1
ATOM 728 O O . VAL A 1 104 ? 15.512 -8.934 -5.604 1.00 90.81 104 VAL A O 1
ATOM 731 N N . LEU A 1 105 ? 14.814 -6.815 -5.450 1.00 87.31 105 LEU A N 1
ATOM 732 C CA . LEU A 1 105 ? 14.780 -6.581 -6.896 1.00 87.31 105 LEU A CA 1
ATOM 733 C C . LEU A 1 105 ? 16.163 -6.727 -7.527 1.00 87.31 105 LEU A C 1
ATOM 735 O O . LEU A 1 105 ? 16.289 -7.348 -8.578 1.00 87.31 105 LEU A O 1
ATOM 739 N N . ARG A 1 106 ? 17.220 -6.234 -6.868 1.00 89.25 106 ARG A N 1
ATOM 740 C CA . ARG A 1 106 ? 18.596 -6.443 -7.342 1.00 89.25 106 ARG A CA 1
ATOM 741 C C . ARG A 1 106 ? 19.032 -7.901 -7.264 1.00 89.25 106 ARG A C 1
ATOM 743 O O . ARG A 1 106 ? 19.764 -8.355 -8.140 1.00 89.25 106 ARG A O 1
ATOM 750 N N . LEU A 1 107 ? 18.600 -8.640 -6.244 1.00 90.81 107 LEU A N 1
ATOM 751 C CA . LEU A 1 107 ? 18.868 -10.074 -6.154 1.00 90.81 107 LEU A CA 1
ATOM 752 C C . LEU A 1 107 ? 18.151 -10.838 -7.275 1.00 90.81 107 LEU A C 1
ATOM 754 O O . LEU A 1 107 ? 18.778 -11.625 -7.977 1.00 90.81 107 LEU A O 1
ATOM 758 N N . LEU A 1 108 ? 16.868 -10.551 -7.500 1.00 89.25 108 LEU A N 1
ATOM 759 C CA . LEU A 1 108 ? 16.076 -11.146 -8.578 1.00 89.25 108 LEU A CA 1
ATOM 760 C C . LEU A 1 108 ? 16.607 -10.778 -9.967 1.00 89.25 108 LEU A C 1
ATOM 762 O O . LEU A 1 108 ? 16.561 -11.611 -10.869 1.00 89.25 108 LEU A O 1
ATOM 766 N N . GLN A 1 109 ? 17.166 -9.576 -10.128 1.00 91.44 109 GLN A N 1
ATOM 767 C CA . GLN A 1 109 ? 17.867 -9.175 -11.345 1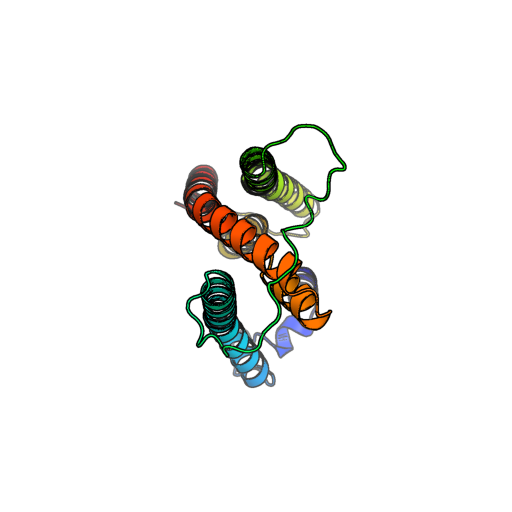.00 91.44 109 GLN A CA 1
ATOM 768 C C . GLN A 1 109 ? 19.102 -10.047 -11.591 1.00 91.44 109 GLN A C 1
ATOM 770 O O . GLN A 1 109 ? 19.298 -10.528 -12.703 1.00 91.44 109 GLN A O 1
ATOM 775 N N . LYS A 1 110 ? 19.922 -10.297 -10.559 1.00 90.44 110 LYS A N 1
ATOM 776 C CA . LYS A 1 110 ? 21.092 -11.189 -10.678 1.00 90.44 110 LYS A CA 1
ATOM 777 C C . LYS A 1 110 ? 20.704 -12.626 -11.028 1.00 90.44 110 LYS A C 1
ATOM 779 O O . LYS A 1 110 ? 21.469 -13.308 -11.696 1.00 90.44 110 LYS A O 1
ATOM 784 N N . LEU A 1 111 ? 19.528 -13.067 -10.588 1.00 92.31 111 LEU A N 1
ATOM 785 C CA . LEU A 1 111 ? 18.972 -14.384 -10.902 1.00 92.31 111 LEU A CA 1
ATOM 786 C C . LEU A 1 111 ? 18.272 -14.438 -12.273 1.00 92.31 111 LEU A C 1
ATOM 788 O O . LEU A 1 111 ? 17.787 -15.497 -12.656 1.00 92.31 111 LEU A O 1
ATOM 792 N N . GLY A 1 112 ? 18.180 -13.319 -13.001 1.00 88.62 112 GLY A N 1
ATOM 793 C CA . GLY A 1 112 ? 17.492 -13.237 -14.295 1.00 88.62 112 GLY A CA 1
ATOM 794 C C . GLY A 1 112 ? 15.961 -13.301 -14.215 1.00 88.62 112 GLY A C 1
ATOM 795 O O . GLY A 1 112 ? 15.301 -13.389 -15.245 1.00 88.62 112 GLY A O 1
ATOM 796 N N . ALA A 1 113 ? 15.378 -13.245 -13.013 1.00 85.69 113 ALA A N 1
ATOM 797 C CA . ALA A 1 113 ? 13.929 -13.319 -12.806 1.00 85.69 113 ALA A CA 1
ATOM 798 C C . ALA A 1 113 ? 13.213 -11.978 -13.058 1.00 85.69 113 ALA A C 1
ATOM 800 O O . ALA A 1 113 ? 12.011 -11.947 -13.317 1.00 85.69 113 ALA A O 1
ATOM 801 N N . VAL A 1 114 ? 13.941 -10.863 -12.959 1.00 86.62 114 VAL A N 1
ATOM 802 C CA . VAL A 1 114 ? 13.443 -9.510 -13.241 1.00 86.62 114 VAL A CA 1
ATOM 803 C C . VAL A 1 114 ? 14.422 -8.835 -14.198 1.00 86.62 114 VAL A C 1
ATOM 805 O O . VAL A 1 114 ? 15.627 -8.847 -13.951 1.00 86.62 114 VAL A O 1
ATOM 808 N N . GLY A 1 115 ? 13.917 -8.258 -15.291 1.00 84.88 115 GLY A N 1
ATOM 809 C CA . GLY A 1 115 ? 14.759 -7.587 -16.285 1.00 84.88 115 GLY A CA 1
ATOM 810 C C . GLY A 1 115 ? 15.401 -6.296 -15.768 1.00 84.88 115 GLY A C 1
ATOM 811 O O . GLY A 1 115 ? 15.117 -5.822 -14.661 1.00 84.88 115 GLY A O 1
ATOM 812 N N . ASN A 1 116 ? 16.297 -5.724 -16.570 1.00 87.75 116 ASN A N 1
ATOM 813 C CA . ASN A 1 116 ? 17.095 -4.571 -16.161 1.00 87.75 116 ASN A CA 1
ATOM 814 C C . ASN A 1 116 ? 16.182 -3.342 -15.933 1.00 87.75 116 ASN A C 1
ATOM 816 O O . ASN A 1 116 ? 15.270 -3.114 -16.732 1.00 87.75 116 ASN A O 1
ATOM 820 N N . PRO A 1 117 ? 16.398 -2.509 -14.896 1.00 83.00 117 PRO A N 1
ATOM 821 C CA . PRO A 1 117 ? 15.593 -1.305 -14.654 1.00 83.00 117 PRO A CA 1
ATOM 822 C C . PRO A 1 117 ? 15.504 -0.346 -15.848 1.00 83.00 117 PRO A C 1
ATOM 824 O O . PRO A 1 117 ? 14.513 0.366 -15.973 1.00 83.00 117 PRO A O 1
ATOM 827 N N . ARG A 1 118 ? 16.501 -0.344 -16.742 1.00 82.88 118 ARG A N 1
ATOM 828 C CA . ARG A 1 118 ? 16.471 0.446 -17.985 1.00 82.88 118 ARG A CA 1
ATOM 829 C C . ARG A 1 118 ? 15.553 -0.134 -19.063 1.00 82.88 118 ARG A C 1
ATOM 831 O O . ARG A 1 118 ? 15.018 0.619 -19.862 1.00 82.88 118 ARG A O 1
ATOM 838 N N . GLU A 1 119 ? 15.373 -1.449 -19.083 1.00 83.56 119 GLU A N 1
ATOM 839 C CA . GLU A 1 119 ? 14.540 -2.147 -20.072 1.00 83.56 119 GLU A CA 1
ATOM 840 C C . GLU A 1 119 ? 13.067 -2.154 -19.647 1.00 83.56 119 GLU A C 1
ATOM 842 O O . GLU A 1 119 ? 12.168 -2.004 -20.473 1.00 83.56 119 GLU A O 1
ATOM 847 N N . HIS A 1 120 ? 12.809 -2.281 -18.340 1.00 82.69 120 HIS A N 1
ATOM 848 C CA . HIS A 1 120 ? 11.457 -2.344 -17.777 1.00 82.69 120 HIS A CA 1
ATOM 849 C C . HIS A 1 120 ? 11.249 -1.352 -16.617 1.00 82.69 120 HIS A C 1
ATOM 851 O O . HIS A 1 120 ? 10.914 -1.759 -15.497 1.00 82.69 120 HIS A O 1
ATOM 857 N N . PRO A 1 121 ? 11.386 -0.034 -16.864 1.00 80.56 121 PRO A N 1
ATOM 858 C CA . PRO A 1 121 ? 11.318 0.984 -15.814 1.00 80.56 121 PRO A CA 1
ATOM 859 C C . PRO A 1 121 ? 9.956 1.029 -15.117 1.00 80.56 121 PRO A C 1
ATOM 861 O O . PRO A 1 121 ? 9.883 1.197 -13.901 1.00 80.56 121 PRO A O 1
ATOM 864 N N . ALA A 1 122 ? 8.870 0.790 -15.858 1.00 78.12 122 ALA A N 1
ATOM 865 C CA . ALA A 1 122 ? 7.521 0.755 -15.301 1.00 78.12 122 ALA A CA 1
ATOM 866 C C . ALA A 1 122 ? 7.324 -0.399 -14.300 1.00 78.12 122 ALA A C 1
ATOM 868 O O . ALA A 1 122 ? 6.675 -0.218 -13.271 1.00 78.12 122 ALA A O 1
ATOM 869 N N . GLN A 1 123 ? 7.905 -1.575 -14.563 1.00 81.81 123 GLN A N 1
ATOM 870 C CA . GLN A 1 123 ? 7.817 -2.720 -13.652 1.00 81.81 123 GLN A CA 1
ATOM 871 C C . GLN A 1 123 ? 8.561 -2.432 -12.345 1.00 81.81 123 GLN A C 1
ATOM 873 O O . GLN A 1 123 ? 8.016 -2.652 -11.264 1.00 81.81 123 GLN A O 1
ATOM 878 N N . TRP A 1 124 ? 9.778 -1.893 -12.443 1.00 85.06 124 TRP A N 1
ATOM 879 C CA . TRP A 1 124 ? 10.569 -1.490 -11.280 1.00 85.06 124 TRP A CA 1
ATOM 880 C C . TRP A 1 124 ? 9.869 -0.406 -10.467 1.00 85.06 124 TRP A C 1
ATOM 882 O O . TRP A 1 124 ? 9.768 -0.526 -9.247 1.00 85.06 124 TRP A O 1
ATOM 892 N N . PHE A 1 125 ? 9.315 0.602 -11.139 1.00 81.31 125 PHE A N 1
ATOM 893 C CA . PHE A 1 125 ? 8.537 1.650 -10.496 1.00 81.31 125 PHE A CA 1
ATOM 894 C C . PHE A 1 125 ? 7.344 1.084 -9.719 1.00 81.31 125 PHE A C 1
ATOM 896 O O . PHE A 1 125 ? 7.188 1.398 -8.544 1.00 81.31 125 PHE A O 1
ATOM 903 N N . VAL A 1 126 ? 6.534 0.210 -10.328 1.00 83.00 126 VAL A N 1
ATOM 904 C CA . VAL A 1 126 ? 5.357 -0.375 -9.665 1.00 83.00 126 VAL A CA 1
ATOM 905 C C . VAL A 1 126 ? 5.751 -1.221 -8.451 1.00 83.00 126 VAL A C 1
ATOM 907 O O . VAL A 1 126 ? 5.114 -1.110 -7.405 1.00 83.00 126 VAL A O 1
ATOM 910 N N . LEU A 1 127 ? 6.806 -2.034 -8.559 1.00 83.81 127 LEU A N 1
ATOM 911 C CA . LEU A 1 127 ? 7.275 -2.884 -7.458 1.00 83.81 127 LEU A CA 1
ATOM 912 C C . LEU A 1 127 ? 7.825 -2.052 -6.289 1.00 83.81 127 LEU A C 1
ATOM 914 O O . LEU A 1 127 ? 7.521 -2.339 -5.128 1.00 83.81 127 LEU A O 1
ATOM 918 N N . LEU A 1 128 ? 8.570 -0.984 -6.588 1.00 82.31 128 LEU A N 1
ATOM 919 C CA . LEU A 1 128 ? 9.051 -0.034 -5.584 1.00 82.31 128 LEU A CA 1
ATOM 920 C C . LEU A 1 128 ? 7.899 0.738 -4.943 1.00 82.31 128 LEU A C 1
ATOM 922 O O . LEU A 1 128 ? 7.816 0.791 -3.716 1.00 82.31 128 LEU A O 1
ATOM 926 N N . LEU A 1 129 ? 6.974 1.262 -5.748 1.00 78.94 129 LEU A N 1
ATOM 927 C CA . LEU A 1 129 ? 5.797 1.975 -5.266 1.00 78.94 129 LEU A CA 1
ATOM 928 C C . LEU A 1 129 ? 5.001 1.097 -4.299 1.00 78.94 129 LEU A C 1
ATOM 930 O O . LEU A 1 129 ? 4.680 1.529 -3.199 1.00 78.94 129 LEU A O 1
ATOM 934 N N . GLN A 1 130 ? 4.762 -0.164 -4.663 1.00 81.19 130 GLN A N 1
ATOM 935 C CA . GLN A 1 130 ? 3.992 -1.108 -3.860 1.00 81.19 130 GLN A CA 1
ATOM 936 C C . GLN A 1 130 ? 4.638 -1.450 -2.515 1.00 81.19 130 GLN A C 1
ATOM 938 O O . GLN A 1 130 ? 3.926 -1.702 -1.543 1.00 81.19 130 GLN A O 1
ATOM 943 N N . SER A 1 131 ? 5.970 -1.441 -2.440 1.00 77.94 131 SER A N 1
ATOM 944 C CA . SER A 1 131 ? 6.691 -1.647 -1.179 1.00 77.94 131 SER A CA 1
ATOM 945 C C . SER A 1 131 ? 6.554 -0.482 -0.199 1.00 77.94 131 SER A C 1
ATOM 947 O O . SER A 1 131 ? 6.701 -0.681 1.008 1.00 77.94 131 SER A O 1
ATOM 949 N N . ALA A 1 132 ? 6.253 0.711 -0.711 1.00 70.81 132 ALA A N 1
ATOM 950 C CA . ALA A 1 132 ? 6.128 1.935 0.064 1.00 70.81 132 ALA A CA 1
ATOM 951 C C . ALA A 1 132 ? 4.662 2.315 0.366 1.00 70.81 132 ALA A C 1
ATOM 953 O O . ALA A 1 132 ? 4.420 3.281 1.088 1.00 70.81 132 ALA A O 1
ATOM 954 N N . VAL A 1 133 ? 3.673 1.554 -0.130 1.00 73.56 133 VAL A N 1
ATOM 955 C CA . VAL A 1 133 ? 2.256 1.806 0.180 1.00 73.56 133 VAL A CA 1
ATOM 956 C C . VAL A 1 133 ? 1.973 1.500 1.667 1.00 73.56 133 VAL A C 1
ATOM 958 O O . VAL A 1 133 ? 2.338 0.422 2.163 1.00 73.56 133 VAL A O 1
ATOM 961 N N . PRO A 1 134 ? 1.315 2.420 2.401 1.00 64.19 134 PRO A N 1
ATOM 962 C CA . PRO A 1 134 ? 0.907 2.211 3.792 1.00 64.19 134 PRO A CA 1
ATOM 963 C C . PRO A 1 134 ? -0.003 0.978 3.974 1.00 64.19 134 PRO A C 1
ATOM 965 O O . PRO A 1 134 ? -0.601 0.478 3.018 1.00 64.19 134 PRO A O 1
ATOM 968 N N . PRO A 1 135 ? -0.075 0.423 5.198 1.00 61.56 135 PRO A N 1
ATOM 969 C CA . PRO A 1 135 ? -0.792 -0.817 5.465 1.00 61.56 135 PRO A CA 1
ATOM 970 C C . PRO A 1 135 ? -2.289 -0.712 5.141 1.00 61.56 135 PRO A C 1
ATOM 972 O O . PRO A 1 135 ? -2.919 0.341 5.260 1.00 61.56 135 PRO A O 1
ATOM 975 N N . ALA A 1 136 ? -2.836 -1.841 4.691 1.00 59.69 136 ALA A N 1
ATOM 976 C CA . ALA A 1 136 ? -4.172 -1.931 4.127 1.00 59.69 136 ALA A CA 1
ATOM 977 C C . ALA A 1 136 ? -5.260 -1.622 5.162 1.00 59.69 136 ALA A C 1
ATOM 979 O O . ALA A 1 136 ? -5.254 -2.158 6.267 1.00 59.69 136 ALA A O 1
ATOM 980 N N . GLN A 1 137 ? -6.254 -0.846 4.731 1.00 58.50 137 GLN A N 1
ATOM 981 C CA . GLN A 1 137 ? -7.481 -0.512 5.470 1.00 58.50 137 GLN A CA 1
ATOM 982 C C . GLN A 1 137 ? -8.313 -1.752 5.862 1.00 58.50 137 GLN A C 1
ATOM 984 O O . GLN A 1 137 ? -9.206 -1.685 6.702 1.00 58.50 137 GLN A O 1
ATOM 989 N N . ASN A 1 138 ? -7.980 -2.909 5.289 1.00 62.22 138 ASN A N 1
ATOM 990 C CA . ASN A 1 138 ? -8.636 -4.188 5.529 1.00 62.22 138 ASN A CA 1
ATOM 991 C C . ASN A 1 138 ? -8.515 -4.671 6.985 1.00 62.22 138 ASN A C 1
ATOM 993 O O . ASN A 1 138 ? -9.354 -5.449 7.427 1.00 62.22 138 ASN A O 1
ATOM 997 N N . SER A 1 139 ? -7.511 -4.218 7.745 1.00 69.25 139 SER A N 1
ATOM 998 C CA . SER A 1 139 ? -7.395 -4.549 9.173 1.00 69.25 139 SER A CA 1
ATOM 999 C C . SER A 1 139 ? -8.480 -3.883 10.025 1.00 69.25 139 SER A C 1
ATOM 1001 O O . SER A 1 139 ? -8.968 -4.498 10.969 1.00 69.25 139 SER A O 1
ATOM 1003 N N . VAL A 1 140 ? -8.912 -2.670 9.660 1.00 69.94 140 VAL A N 1
ATOM 1004 C CA . VAL A 1 140 ? -10.018 -1.966 10.334 1.00 69.94 140 VAL A CA 1
ATOM 1005 C C . VAL A 1 140 ? -11.334 -2.677 10.058 1.00 69.94 140 VAL A C 1
ATOM 1007 O O . VAL A 1 140 ? -12.073 -2.974 10.990 1.00 69.94 140 VAL A O 1
ATOM 1010 N N . LEU A 1 141 ? -11.583 -3.040 8.797 1.00 67.56 141 LEU A N 1
ATOM 1011 C CA . LEU A 1 141 ? -12.775 -3.799 8.412 1.00 67.56 141 LEU A CA 1
ATOM 1012 C C . LEU A 1 141 ? -12.851 -5.157 9.122 1.00 67.56 141 LEU A C 1
ATOM 1014 O O . LEU A 1 141 ? -13.932 -5.577 9.519 1.00 67.56 141 LEU A O 1
ATOM 1018 N N . MET A 1 142 ? -11.715 -5.828 9.329 1.00 73.19 142 MET A N 1
ATOM 1019 C CA . MET A 1 142 ? -11.670 -7.092 10.066 1.00 73.19 142 MET A CA 1
ATOM 1020 C C . MET A 1 142 ? -12.031 -6.914 11.548 1.00 73.19 142 MET A C 1
ATOM 1022 O O . MET A 1 142 ? -12.780 -7.723 12.089 1.00 73.19 142 MET A O 1
ATOM 1026 N N . LEU A 1 143 ? -11.545 -5.853 12.203 1.00 73.31 143 LEU A N 1
ATOM 1027 C CA . LEU A 1 143 ? -11.916 -5.545 13.590 1.00 73.31 143 LEU A CA 1
ATOM 1028 C C . LEU A 1 143 ? 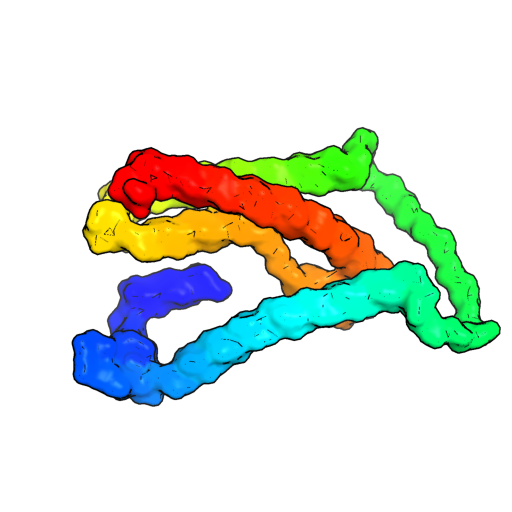-13.394 -5.154 13.713 1.00 73.31 143 LEU A C 1
ATOM 1030 O O . LEU A 1 143 ? -14.065 -5.597 14.642 1.00 73.31 143 LEU A O 1
ATOM 1034 N N . GLN A 1 144 ? -13.922 -4.398 12.748 1.00 70.75 144 GLN A N 1
ATOM 1035 C CA . GLN A 1 144 ? -15.348 -4.068 12.684 1.00 70.75 144 GLN A CA 1
ATOM 1036 C C . GLN A 1 144 ? -16.211 -5.318 12.483 1.00 70.75 144 GLN A C 1
ATOM 1038 O O . GLN A 1 144 ? -17.194 -5.499 13.196 1.00 70.75 144 GLN A O 1
ATOM 1043 N N . ALA A 1 145 ? -15.815 -6.217 11.577 1.00 69.06 145 ALA A N 1
ATOM 1044 C CA . ALA A 1 145 ? -16.501 -7.489 11.354 1.00 69.06 145 ALA A CA 1
ATOM 1045 C C . ALA A 1 145 ? -16.460 -8.405 12.590 1.00 69.06 145 ALA A C 1
ATOM 1047 O O . ALA A 1 145 ? -17.395 -9.165 12.825 1.00 69.06 145 ALA A O 1
ATOM 1048 N N . ALA A 1 146 ? -15.408 -8.304 13.406 1.00 78.69 146 ALA A N 1
ATOM 1049 C CA . ALA A 1 146 ? -15.286 -9.009 14.679 1.00 78.69 146 ALA A CA 1
ATOM 1050 C C . ALA A 1 146 ? -16.072 -8.351 15.836 1.00 78.69 146 ALA A C 1
ATOM 1052 O O . ALA A 1 146 ? -15.941 -8.786 16.978 1.00 78.69 146 ALA A O 1
ATOM 1053 N N . GLY A 1 147 ? -16.846 -7.289 15.577 1.00 79.12 147 GLY A N 1
ATOM 1054 C CA . GLY A 1 147 ? -17.601 -6.553 16.599 1.00 79.12 147 GLY A CA 1
ATOM 1055 C C . GLY A 1 147 ? -16.736 -5.690 17.526 1.00 79.12 147 GLY A C 1
ATOM 1056 O O . GLY A 1 147 ? -17.234 -5.149 18.510 1.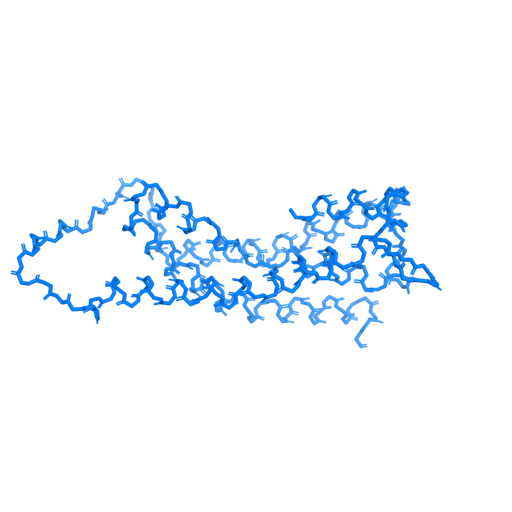00 79.12 147 GLY A O 1
ATOM 1057 N N . LYS A 1 148 ? -15.442 -5.529 17.226 1.00 79.75 148 LYS A N 1
ATOM 1058 C CA . LYS A 1 148 ? -14.477 -4.764 18.029 1.00 79.75 148 LYS A CA 1
ATOM 1059 C C . LYS A 1 148 ? -14.413 -3.305 17.572 1.00 79.75 148 LYS A C 1
ATOM 1061 O O . LYS A 1 148 ? -13.383 -2.833 17.092 1.00 79.75 148 LYS A O 1
ATOM 1066 N N . THR A 1 149 ? -15.528 -2.590 17.694 1.00 76.81 149 THR A N 1
ATOM 1067 C CA . THR A 1 149 ? -15.689 -1.223 17.162 1.00 76.81 149 THR A CA 1
ATOM 1068 C C . THR A 1 149 ? -14.726 -0.207 17.782 1.00 76.81 149 THR A C 1
ATOM 1070 O O . THR A 1 149 ? -14.164 0.598 17.045 1.00 76.81 149 THR A O 1
ATOM 1073 N N . GLY A 1 150 ? -14.452 -0.290 19.090 1.00 76.38 150 GLY A N 1
ATOM 1074 C CA . GLY A 1 150 ? -13.485 0.591 19.763 1.00 76.38 150 GLY A CA 1
ATOM 1075 C C . GLY A 1 150 ? -12.040 0.394 19.283 1.00 76.38 150 GLY A C 1
ATOM 1076 O O . GLY A 1 150 ? -11.373 1.354 18.910 1.00 76.38 150 GLY A O 1
ATOM 1077 N N . GLU A 1 151 ? -11.571 -0.859 19.191 1.00 75.75 151 GLU A N 1
ATOM 1078 C CA . GLU A 1 151 ? -10.229 -1.168 18.657 1.00 75.75 151 GLU A CA 1
ATOM 1079 C C . GLU A 1 151 ? -10.099 -0.750 17.181 1.00 75.75 151 GLU A C 1
ATOM 1081 O O . GLU A 1 151 ? -9.042 -0.293 16.741 1.00 75.75 151 GLU A O 1
ATOM 1086 N N . ALA A 1 152 ? -11.179 -0.895 16.405 1.00 70.62 152 ALA A N 1
ATOM 1087 C CA . ALA A 1 152 ? -11.219 -0.469 15.012 1.00 70.62 152 ALA A CA 1
ATOM 1088 C C . ALA A 1 152 ? -11.091 1.053 14.863 1.00 70.62 152 ALA A C 1
ATOM 1090 O O . ALA A 1 152 ? -10.432 1.518 13.933 1.00 70.62 152 ALA A O 1
ATOM 1091 N N . GLU A 1 153 ? -11.694 1.823 15.769 1.00 74.38 153 GLU A N 1
ATOM 1092 C CA . GLU A 1 153 ? -11.610 3.282 15.775 1.00 74.38 153 GLU A CA 1
ATOM 1093 C C . GLU A 1 153 ? -10.196 3.774 16.103 1.00 74.38 153 GLU A C 1
ATOM 1095 O O . GLU A 1 153 ? -9.644 4.607 15.375 1.00 74.38 153 GLU A O 1
ATOM 1100 N N . ASP A 1 154 ? -9.571 3.223 17.144 1.00 76.94 154 ASP A N 1
ATOM 1101 C CA . ASP A 1 154 ? -8.193 3.569 17.503 1.00 76.94 154 ASP A CA 1
ATOM 1102 C C . ASP A 1 154 ? -7.220 3.210 16.375 1.00 76.94 154 ASP A C 1
ATOM 1104 O O . ASP A 1 154 ? -6.339 4.003 16.015 1.00 76.94 154 ASP A O 1
ATOM 1108 N N . LEU A 1 155 ? -7.429 2.055 15.735 1.00 75.19 155 LEU A N 1
ATOM 1109 C CA . LEU A 1 155 ? -6.660 1.658 14.563 1.00 75.19 155 LEU A CA 1
ATOM 1110 C C . LEU A 1 155 ? -6.914 2.589 13.366 1.00 75.19 155 LEU A C 1
ATOM 1112 O O . LEU A 1 155 ? -5.972 2.909 12.641 1.00 75.19 155 LEU A O 1
ATOM 1116 N N . ALA A 1 156 ? -8.147 3.060 13.160 1.00 72.69 156 ALA A N 1
ATOM 1117 C CA . ALA A 1 156 ? -8.490 4.001 12.095 1.00 72.69 156 ALA A CA 1
ATOM 1118 C C . ALA A 1 156 ? -7.803 5.362 12.284 1.00 72.69 156 ALA A C 1
ATOM 1120 O O . ALA A 1 156 ? -7.232 5.891 11.328 1.00 72.69 156 ALA A O 1
ATOM 1121 N N . ARG A 1 157 ? -7.788 5.903 13.510 1.00 75.31 157 ARG A N 1
ATOM 1122 C CA . ARG A 1 157 ? -7.058 7.140 13.853 1.00 75.31 157 ARG A CA 1
ATOM 1123 C C . ARG A 1 157 ? -5.554 6.978 13.636 1.00 75.31 157 ARG A C 1
ATOM 1125 O O . ARG A 1 157 ? -4.918 7.842 13.030 1.00 75.31 157 ARG A O 1
ATOM 1132 N N . PHE A 1 158 ? -4.997 5.848 14.073 1.00 78.00 158 PHE A N 1
ATOM 1133 C CA . PHE A 1 158 ? -3.593 5.505 13.850 1.00 78.00 158 PHE A CA 1
ATOM 1134 C C . PHE A 1 158 ? -3.254 5.426 12.356 1.00 78.00 158 PHE A C 1
ATOM 1136 O O . PHE A 1 158 ? -2.274 6.021 11.905 1.00 78.00 158 PHE A O 1
ATOM 1143 N N . LEU A 1 159 ? -4.081 4.726 11.573 1.00 73.00 159 LEU A N 1
ATOM 1144 C CA . LEU A 1 159 ? -3.917 4.616 10.127 1.00 73.00 159 LEU A CA 1
ATOM 1145 C C . LEU A 1 159 ? -3.978 5.994 9.482 1.00 73.00 159 LEU A C 1
ATOM 1147 O O . LEU A 1 159 ? -3.061 6.327 8.745 1.00 73.00 159 LEU A O 1
ATOM 1151 N N . LEU A 1 160 ? -4.980 6.819 9.790 1.00 76.81 160 LEU A N 1
ATOM 1152 C CA . LEU A 1 160 ? -5.109 8.158 9.214 1.00 76.81 160 LEU A CA 1
ATOM 1153 C C . LEU A 1 160 ? -3.837 8.996 9.421 1.00 76.81 160 LEU A C 1
ATOM 1155 O O . LEU A 1 160 ? -3.309 9.559 8.459 1.00 76.81 160 LEU A O 1
ATOM 1159 N N . GLY A 1 161 ? -3.302 9.012 10.646 1.00 73.50 161 GLY A N 1
ATOM 1160 C CA . GLY A 1 161 ? -2.032 9.675 10.947 1.00 73.50 161 GLY A CA 1
ATOM 1161 C C . GLY A 1 161 ? -0.858 9.086 10.159 1.00 73.50 161 GLY A C 1
ATOM 1162 O O . GLY A 1 161 ? -0.051 9.826 9.597 1.00 73.50 161 GLY A O 1
ATOM 1163 N N . SER A 1 162 ? -0.790 7.756 10.048 1.00 72.81 162 SER A N 1
ATOM 1164 C CA . SER A 1 162 ? 0.241 7.066 9.264 1.00 72.81 162 SER A CA 1
ATOM 1165 C C . SER A 1 162 ? 0.155 7.418 7.777 1.00 72.81 162 SER A C 1
ATOM 1167 O O . SER A 1 162 ? 1.173 7.727 7.171 1.00 72.81 162 SER A O 1
ATOM 1169 N N . TYR A 1 163 ? -1.046 7.457 7.194 1.00 73.50 163 TYR A N 1
ATOM 1170 C CA . TYR A 1 163 ? -1.270 7.815 5.790 1.00 73.50 163 TYR A CA 1
ATOM 1171 C C . TYR A 1 163 ? -0.832 9.252 5.490 1.00 73.50 163 TYR A C 1
ATOM 1173 O O . TYR A 1 163 ? -0.169 9.477 4.477 1.00 73.50 163 TYR A O 1
ATOM 1181 N N . ALA A 1 164 ? -1.151 10.209 6.367 1.00 75.44 164 ALA A N 1
ATOM 1182 C CA . ALA A 1 164 ? -0.741 11.602 6.196 1.00 75.44 164 ALA A CA 1
ATOM 1183 C C . ALA A 1 164 ? 0.791 11.751 6.186 1.00 75.44 164 ALA A C 1
ATOM 1185 O O . ALA A 1 164 ? 1.351 12.396 5.299 1.00 75.44 164 ALA A O 1
ATOM 1186 N N . VAL A 1 165 ? 1.481 11.096 7.126 1.00 71.94 165 VAL A N 1
ATOM 1187 C CA . VAL A 1 165 ? 2.953 11.112 7.209 1.00 71.94 165 VAL A CA 1
ATOM 1188 C C . VAL A 1 165 ? 3.585 10.355 6.035 1.00 71.94 165 VAL A C 1
ATOM 1190 O O . VAL A 1 165 ? 4.540 10.829 5.413 1.00 71.94 165 VAL A O 1
ATOM 1193 N N . SER A 1 166 ? 3.042 9.188 5.692 1.00 65.62 166 SER A N 1
ATOM 1194 C CA . SER A 1 166 ? 3.552 8.354 4.607 1.00 65.62 166 SER A CA 1
ATOM 1195 C C . SER A 1 166 ? 3.344 8.977 3.233 1.00 65.62 166 SER A C 1
ATOM 1197 O O . SER A 1 166 ? 4.178 8.736 2.373 1.00 65.62 166 SER A O 1
ATOM 1199 N N . ALA A 1 167 ? 2.318 9.803 3.003 1.00 72.12 167 ALA A N 1
ATOM 1200 C CA . ALA A 1 167 ? 2.138 10.490 1.721 1.00 72.12 167 ALA A CA 1
ATOM 1201 C C . ALA A 1 167 ? 3.349 11.374 1.374 1.00 72.12 167 ALA A C 1
ATOM 1203 O O . ALA A 1 167 ? 3.869 11.308 0.261 1.00 72.12 167 ALA A O 1
ATOM 1204 N N . VAL A 1 168 ? 3.857 12.134 2.350 1.00 74.19 168 VAL A N 1
ATOM 1205 C CA . VAL A 1 168 ? 5.043 12.987 2.174 1.00 74.19 168 VAL A CA 1
ATOM 1206 C C . VAL A 1 168 ? 6.305 12.140 1.994 1.00 74.19 168 VAL A C 1
ATOM 1208 O O . VAL A 1 168 ? 7.098 12.378 1.083 1.00 74.19 168 VAL A O 1
ATOM 1211 N N . SER A 1 169 ? 6.479 11.113 2.832 1.00 71.88 169 SER A N 1
ATOM 1212 C CA . SER A 1 169 ? 7.650 10.233 2.761 1.00 71.88 169 SER A CA 1
ATOM 1213 C C . SER A 1 169 ? 7.703 9.441 1.448 1.00 71.88 169 SER A C 1
ATOM 1215 O O . SER A 1 169 ? 8.766 9.324 0.842 1.00 71.88 169 SER A O 1
ATOM 1217 N N . LEU A 1 170 ? 6.553 8.973 0.955 1.00 71.88 170 LEU A N 1
ATOM 1218 C CA . LEU A 1 170 ? 6.420 8.252 -0.308 1.00 71.88 170 LEU A CA 1
ATOM 1219 C C . LEU A 1 170 ? 6.873 9.113 -1.487 1.00 71.88 170 LEU A C 1
ATOM 1221 O O . LEU A 1 170 ? 7.667 8.650 -2.304 1.00 71.88 170 LEU A O 1
ATOM 1225 N N . VAL A 1 171 ? 6.411 10.365 -1.556 1.00 77.19 171 VAL A N 1
ATOM 1226 C CA . VAL A 1 171 ? 6.811 11.301 -2.616 1.00 77.19 171 VAL A CA 1
ATOM 1227 C C . VAL A 1 171 ? 8.325 11.505 -2.601 1.00 77.19 171 VAL A C 1
ATOM 1229 O O . VAL A 1 171 ? 8.957 11.404 -3.651 1.00 77.19 171 VAL A O 1
ATOM 1232 N N . LEU A 1 172 ? 8.929 11.706 -1.427 1.00 74.88 172 LEU A N 1
ATOM 1233 C CA . LEU A 1 172 ? 10.379 11.879 -1.299 1.00 74.88 172 LEU A CA 1
ATOM 1234 C C . LEU A 1 172 ? 11.160 10.630 -1.728 1.00 74.88 172 LEU A C 1
ATOM 1236 O O . LEU A 1 172 ? 12.065 10.726 -2.557 1.00 74.88 172 LEU A O 1
ATOM 1240 N N . VAL A 1 173 ? 10.805 9.454 -1.204 1.00 74.00 173 VAL A N 1
ATOM 1241 C CA . VAL A 1 173 ? 11.513 8.195 -1.491 1.00 74.00 173 VAL A CA 1
ATOM 1242 C C . VAL A 1 173 ? 11.420 7.839 -2.971 1.00 74.00 173 VAL A C 1
ATOM 1244 O O . VAL A 1 173 ? 12.431 7.495 -3.581 1.00 74.00 173 VAL A O 1
ATOM 1247 N N . VAL A 1 174 ? 10.233 7.959 -3.568 1.00 71.25 174 VAL A N 1
ATOM 1248 C CA . VAL A 1 174 ? 10.020 7.661 -4.988 1.00 71.25 174 VAL A CA 1
ATOM 1249 C C . VAL A 1 174 ? 10.779 8.650 -5.872 1.00 71.25 174 VAL A C 1
ATOM 1251 O O . VAL A 1 174 ? 11.463 8.218 -6.797 1.00 71.25 174 VAL A O 1
ATOM 1254 N N . THR A 1 175 ? 10.735 9.950 -5.560 1.00 78.06 175 THR A N 1
ATOM 1255 C CA . THR A 1 175 ? 11.457 10.983 -6.324 1.00 78.06 175 THR A CA 1
ATOM 1256 C C . THR A 1 175 ? 12.966 10.732 -6.304 1.00 78.06 175 THR A C 1
ATOM 1258 O O . THR A 1 175 ? 13.609 10.714 -7.352 1.00 78.06 175 THR A O 1
ATOM 1261 N N . VAL A 1 176 ? 13.539 10.453 -5.127 1.00 78.62 176 VAL A N 1
ATOM 1262 C CA . VAL A 1 176 ? 14.973 10.152 -4.990 1.00 78.62 176 VAL A CA 1
ATOM 1263 C C . VAL A 1 176 ? 15.343 8.845 -5.695 1.00 78.62 176 VAL A C 1
ATOM 1265 O O . VAL A 1 176 ? 16.381 8.774 -6.354 1.00 78.62 176 VAL A O 1
ATOM 1268 N N . ALA A 1 177 ? 14.512 7.806 -5.578 1.00 72.00 177 ALA A N 1
ATOM 1269 C CA . ALA A 1 177 ? 14.761 6.523 -6.226 1.00 72.00 177 ALA A CA 1
ATOM 1270 C C . ALA A 1 177 ? 14.747 6.647 -7.757 1.00 72.00 177 ALA A C 1
ATOM 1272 O O . ALA A 1 177 ? 15.649 6.128 -8.412 1.00 72.00 177 ALA A O 1
ATOM 1273 N N . LEU A 1 178 ? 13.780 7.375 -8.321 1.00 74.06 178 LEU A N 1
ATOM 1274 C CA . LEU A 1 178 ? 13.701 7.635 -9.759 1.00 74.06 178 LEU A CA 1
ATOM 1275 C C . LEU A 1 178 ? 14.903 8.443 -10.259 1.00 74.06 178 LEU A C 1
ATOM 1277 O O . LEU A 1 178 ? 15.528 8.045 -11.243 1.00 74.06 178 LEU A O 1
ATOM 1281 N N . ALA A 1 179 ? 15.292 9.499 -9.536 1.00 78.81 179 ALA A N 1
ATOM 1282 C CA . ALA A 1 179 ? 16.465 10.304 -9.873 1.00 78.81 179 ALA A CA 1
ATOM 1283 C C . ALA A 1 179 ? 17.757 9.470 -9.882 1.00 78.81 179 ALA A C 1
ATOM 1285 O O . ALA A 1 179 ? 18.550 9.550 -10.818 1.00 78.81 179 ALA A O 1
ATOM 1286 N N . LYS A 1 180 ? 17.960 8.598 -8.883 1.00 77.31 180 LYS A N 1
ATOM 1287 C CA . LYS A 1 180 ? 19.144 7.720 -8.832 1.00 77.31 180 LYS A CA 1
ATOM 1288 C C . LYS A 1 180 ? 19.140 6.603 -9.873 1.00 77.31 180 LYS A C 1
ATOM 1290 O O . LYS A 1 180 ? 20.206 6.086 -10.202 1.00 77.31 180 LYS A O 1
ATOM 1295 N N . LEU A 1 181 ? 17.971 6.211 -10.370 1.00 71.75 181 LEU A N 1
ATOM 1296 C CA . LEU A 1 181 ? 17.836 5.219 -11.436 1.00 71.75 181 LEU A CA 1
ATOM 1297 C C . LEU A 1 181 ? 17.950 5.840 -12.841 1.00 71.75 181 LEU A C 1
ATOM 1299 O O . LEU A 1 181 ? 17.996 5.089 -13.814 1.00 71.75 181 LEU A O 1
ATOM 1303 N N . GLY A 1 182 ? 18.044 7.172 -12.952 1.00 69.62 182 GLY A N 1
ATOM 1304 C CA . GLY A 1 182 ? 18.072 7.882 -14.235 1.00 69.62 182 GLY A CA 1
ATOM 1305 C C . GLY A 1 182 ? 16.735 7.815 -14.976 1.00 69.62 182 GLY A C 1
ATOM 1306 O O . GLY A 1 182 ? 16.716 7.750 -16.200 1.00 69.62 182 GLY A O 1
ATOM 1307 N N . LEU A 1 183 ? 15.636 7.738 -14.221 1.00 58.09 183 LEU A N 1
ATOM 1308 C CA . LEU A 1 183 ? 14.263 7.625 -14.722 1.00 58.09 183 LEU A CA 1
ATOM 1309 C C . LEU A 1 183 ? 13.438 8.902 -14.485 1.00 58.09 183 LEU A C 1
ATOM 1311 O O . LEU A 1 183 ? 12.236 8.891 -14.744 1.00 58.09 183 LEU A O 1
ATOM 1315 N N . ALA A 1 184 ? 14.067 9.946 -13.937 1.00 55.09 184 ALA A N 1
ATOM 1316 C CA . ALA A 1 184 ? 13.479 11.261 -13.689 1.00 55.09 184 ALA A CA 1
ATOM 1317 C C . ALA A 1 184 ? 13.936 12.266 -14.749 1.00 55.09 184 ALA A C 1
ATOM 1319 O O . ALA A 1 184 ? 15.110 12.155 -15.175 1.00 55.09 184 ALA A O 1
#

Radius of gyration: 21.12 Å; chains: 1; bounding box: 52×32×61 Å

Sequence (184 aa):
GTAAGLVVSATPLRKLFVSDGGTPPLGVLAHSLRNFGRAANPLALLVLMSSLAAGAGMGPRDPKEPTPPPPRENTEGEGASPLRRLACVSAARSCASPLIMIGVLRLLQKLGAVGNPREHPAQWFVLLLQSAVPPAQNSVLMLQAAGKTGEAEDLARFLLGSYAVSAVSLVLVVTVALAKLGLA

InterPro domains:
  IPR045033 Protein PIN-LIKES 1/3/4/5/7 [PTHR31651] (2-176)